Protein AF-A0A397A6M5-F1 (afdb_monomer_lite)

Foldseek 3Di:
DPPPPDDDDDPDPDPPPDPFDDDDDDDDDDDDDDDDDDDDDDPDDDQAAEAADQDPFAACQQPPPGTSLCLQQDWAKEEQPPPVQAQPWDWDADPRQIFIHGYDYYDPPDHRYMYTHLNRLLSNLVFDDRRSVDDDDLVSCLRSVPPPDQCLDPLLVLQPQLVVQADLVQLDGNDDCVSNQSVLQSQFPPFDDKDKDWDQYPVGIDIDIDTDPRDPRGNGDDDPPADSVRVSSVRRD

pLDDT: mean 75.01, std 22.92, range [25.3, 98.06]

InterPro domains:
  IPR014044 CAP domain [PF00188] (142-211)
  IPR035940 CAP superfamily [G3DSA:3.40.33.10] (84-226)
  IPR035940 CAP superfamily [SSF55797] (146-216)

Secondary structure (DSSP, 8-state):
--TT------PPPPP---TTPPPPPPP-------PPPP----------EEEE---SS---SS-TT--HHHHHHS-EEEETTTTTTTT-EEEEEETTEEEEEEEEEE-SS-TTEEEE-HHHHHHHTT----GGG-SSHHHHHTTTT-TTT----HHHHHHHHHHTTEETTTTEESS-GGGTHHHHHHT-TT--EEEEEEEEETTEEEEEEEEES--SS-------SS-HHHHHHHH--

Sequence (237 aa):
VDAHGRLPYTYAPVPSINSCDTPVAVSSAVPTSVPQPTRGPSAAGVTKHVTWNFFTSGSPDCFASLTKDDLNSGLFAGAENIPADCGKTASFTYNGVTVTATYAWRTTGGQGYNELSPQAFANLLGVQVNVANFTRAEALQLPINDPGYVVVGASWLWYDEEETFWNYGSNTCNGDWAKCGHFSNLISPDVKSIACGWSQCANGNYVWCNYNTPVKNPKVSPIRGITKPQLLASLVV

Radius of gyration: 25.24 Å; chains: 1; bounding box: 72×42×62 Å

Structure (mmCIF, N/CA/C/O backbone):
data_AF-A0A397A6M5-F1
#
_entry.id   AF-A0A397A6M5-F1
#
loop_
_atom_site.group_PDB
_atom_site.id
_atom_site.type_symbol
_atom_site.label_atom_id
_atom_site.label_alt_id
_atom_site.label_comp_id
_atom_site.label_asym_id
_atom_site.label_entity_id
_atom_site.label_seq_id
_atom_site.pdbx_PDB_ins_code
_atom_site.Cartn_x
_atom_site.Cartn_y
_atom_site.Cartn_z
_atom_site.occupancy
_atom_site.B_iso_or_equiv
_atom_site.auth_seq_id
_atom_site.auth_comp_id
_atom_site.auth_asym_id
_atom_site.auth_atom_id
_atom_site.pdbx_PDB_model_num
ATOM 1 N N . VAL A 1 1 ? 37.806 26.396 -35.824 1.00 32.28 1 VAL A N 1
ATOM 2 C CA . VAL A 1 1 ? 38.485 25.103 -35.601 1.00 32.28 1 VAL A CA 1
ATOM 3 C C . VAL A 1 1 ? 39.625 25.362 -34.641 1.00 32.28 1 VAL A C 1
ATOM 5 O O . VAL A 1 1 ? 40.422 26.249 -34.917 1.00 32.28 1 VAL A O 1
ATOM 8 N N . ASP A 1 2 ? 39.631 24.717 -33.481 1.00 32.28 2 ASP A N 1
ATOM 9 C CA . ASP A 1 2 ? 40.780 24.764 -32.574 1.00 32.28 2 ASP A CA 1
ATOM 10 C C . ASP A 1 2 ? 41.757 23.621 -32.900 1.00 32.28 2 ASP A C 1
ATOM 12 O O . ASP A 1 2 ? 41.519 22.827 -33.818 1.00 32.28 2 ASP A O 1
ATOM 16 N N . ALA A 1 3 ? 42.878 23.564 -32.177 1.00 30.09 3 ALA A N 1
ATOM 17 C CA . ALA A 1 3 ? 44.024 22.689 -32.444 1.00 30.09 3 ALA A CA 1
ATOM 18 C C . ALA A 1 3 ? 43.735 21.168 -32.378 1.00 30.09 3 ALA A C 1
ATOM 20 O O . ALA A 1 3 ? 44.657 20.367 -32.517 1.00 30.09 3 ALA A O 1
ATOM 21 N N . HIS A 1 4 ? 42.472 20.754 -32.221 1.00 35.72 4 HIS A N 1
ATOM 22 C CA . HIS A 1 4 ? 42.035 19.356 -32.244 1.00 35.72 4 HIS A CA 1
ATOM 23 C C . HIS A 1 4 ? 40.896 19.060 -33.239 1.00 35.72 4 HIS A C 1
ATOM 25 O O . HIS A 1 4 ? 40.278 17.998 -33.168 1.00 35.72 4 HIS A O 1
ATOM 31 N N . GLY A 1 5 ? 40.616 19.957 -34.192 1.00 30.33 5 GLY A N 1
ATOM 32 C CA . GLY A 1 5 ? 39.762 19.641 -35.346 1.00 30.33 5 GLY A CA 1
ATOM 33 C C . GLY A 1 5 ? 38.281 19.391 -35.029 1.00 30.33 5 GLY A C 1
ATOM 34 O O . GLY A 1 5 ? 37.581 18.795 -35.847 1.00 30.33 5 GLY A O 1
ATOM 35 N N . ARG A 1 6 ? 37.767 19.849 -33.879 1.00 29.38 6 ARG A N 1
ATOM 36 C CA . ARG A 1 6 ? 36.322 19.824 -33.593 1.00 29.38 6 ARG A CA 1
ATOM 37 C C . ARG A 1 6 ? 35.648 21.104 -34.091 1.00 29.38 6 ARG A C 1
ATOM 39 O O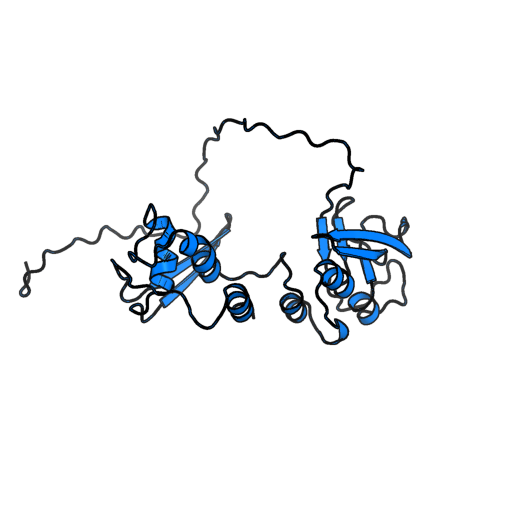 . ARG A 1 6 ? 36.165 22.212 -33.938 1.00 29.38 6 ARG A O 1
ATOM 46 N N . LEU A 1 7 ? 34.474 20.944 -34.703 1.00 26.55 7 LEU A N 1
ATOM 47 C CA . LEU A 1 7 ? 33.562 22.053 -34.981 1.00 26.55 7 LEU A CA 1
ATOM 48 C C . LEU A 1 7 ? 33.004 22.586 -33.647 1.00 26.55 7 LEU A C 1
ATOM 50 O O . LEU A 1 7 ? 32.644 21.771 -32.792 1.00 26.55 7 LEU A O 1
ATOM 54 N N . PRO A 1 8 ? 32.909 23.915 -33.451 1.00 26.14 8 PRO A N 1
ATOM 55 C CA . PRO A 1 8 ? 32.255 24.476 -32.279 1.00 26.14 8 PRO A CA 1
ATOM 56 C C . PRO A 1 8 ? 30.754 24.212 -32.401 1.00 26.14 8 PRO A C 1
ATOM 58 O O . PRO A 1 8 ? 30.064 24.864 -33.180 1.00 26.14 8 PRO A O 1
ATOM 61 N N . TYR A 1 9 ? 30.237 23.239 -31.654 1.00 27.31 9 TYR A N 1
ATOM 62 C CA . TYR A 1 9 ? 28.800 23.170 -31.436 1.00 27.31 9 TYR A CA 1
ATOM 63 C C . TYR A 1 9 ? 28.449 24.275 -30.450 1.00 27.31 9 TYR A C 1
ATOM 65 O O . TYR A 1 9 ? 28.781 24.212 -29.267 1.00 27.31 9 TYR A O 1
ATOM 73 N N . THR A 1 10 ? 27.815 25.323 -30.965 1.00 26.59 10 THR A N 1
ATOM 74 C CA . THR A 1 10 ? 27.098 26.300 -30.156 1.00 26.59 10 THR A CA 1
ATOM 75 C C . THR A 1 10 ? 26.090 25.537 -29.311 1.00 26.59 10 THR A C 1
ATOM 77 O O . THR A 1 10 ? 25.175 24.915 -29.856 1.00 26.59 10 THR A O 1
ATOM 80 N N . TYR A 1 11 ? 26.276 25.556 -27.994 1.00 28.38 11 TYR A N 1
ATOM 81 C CA . TYR A 1 11 ? 25.227 25.167 -27.067 1.00 28.38 11 TYR A CA 1
ATOM 82 C C . TYR A 1 11 ? 23.978 25.968 -27.437 1.00 28.38 11 TYR A C 1
ATOM 84 O O . TYR A 1 11 ? 24.027 27.199 -27.493 1.00 28.38 11 TYR A O 1
ATOM 92 N N . ALA A 1 12 ? 22.875 25.276 -27.725 1.00 26.81 12 ALA A N 1
ATOM 93 C CA . ALA A 1 12 ? 21.579 25.931 -27.682 1.00 26.81 12 ALA A CA 1
ATOM 94 C C . ALA A 1 12 ? 21.459 26.572 -26.287 1.00 26.81 12 ALA A C 1
ATOM 96 O O . ALA A 1 12 ? 21.833 25.918 -25.305 1.00 26.81 12 ALA A O 1
ATOM 97 N N . PRO A 1 13 ? 21.032 27.842 -26.183 1.00 25.30 13 PRO A N 1
ATOM 98 C CA . PRO A 1 13 ? 20.912 28.496 -24.893 1.00 25.30 13 PRO A CA 1
ATOM 99 C C . PRO A 1 13 ? 20.028 27.635 -23.994 1.00 25.30 13 PRO A C 1
ATOM 101 O O . PRO A 1 13 ? 18.930 27.235 -24.380 1.00 25.30 13 PRO A O 1
ATOM 104 N N . VAL A 1 14 ? 20.555 27.315 -22.813 1.00 33.47 14 VAL A N 1
ATOM 105 C CA . VAL A 1 14 ? 19.817 26.651 -21.742 1.00 33.47 14 VAL A CA 1
ATOM 106 C C . VAL A 1 14 ? 18.571 27.502 -21.488 1.00 33.47 14 VAL A C 1
ATOM 108 O O . VAL A 1 14 ? 18.735 28.683 -21.169 1.00 33.47 14 VAL A O 1
ATOM 111 N N . PRO A 1 15 ? 17.338 26.981 -21.639 1.00 28.05 15 PRO A N 1
ATOM 112 C CA . PRO A 1 15 ? 16.187 27.703 -21.135 1.00 28.05 15 PRO A CA 1
ATOM 113 C C . PRO A 1 15 ? 16.410 27.832 -19.632 1.00 28.05 15 PRO A C 1
ATOM 115 O O . PRO A 1 15 ? 16.544 26.822 -18.938 1.00 28.05 15 PRO A O 1
ATOM 118 N N . SER A 1 16 ? 16.512 29.062 -19.130 1.00 31.83 16 SER A N 1
ATOM 119 C CA . SER A 1 16 ? 16.433 29.308 -17.698 1.00 31.83 16 SER A CA 1
ATOM 120 C C . SER A 1 16 ? 15.060 28.821 -17.248 1.00 31.83 16 SER A C 1
ATOM 122 O O . SER A 1 16 ? 14.056 29.507 -17.444 1.00 31.83 16 SER A O 1
ATOM 124 N N . ILE A 1 17 ? 14.994 27.609 -16.710 1.00 41.00 17 ILE A N 1
ATOM 125 C CA . ILE A 1 17 ? 13.802 27.119 -16.030 1.00 41.00 17 ILE A CA 1
ATOM 126 C C . ILE A 1 17 ? 13.736 27.842 -14.691 1.00 41.00 17 ILE A C 1
ATOM 128 O O . ILE A 1 17 ? 14.250 27.381 -13.675 1.00 41.00 17 ILE A O 1
ATOM 132 N N . ASN A 1 18 ? 13.158 29.041 -14.734 1.00 36.53 18 ASN A N 1
ATOM 133 C CA . ASN A 1 18 ? 12.624 29.673 -13.546 1.00 36.53 18 ASN A CA 1
ATOM 134 C C . ASN A 1 18 ? 11.588 28.727 -12.932 1.00 36.53 18 ASN A C 1
ATOM 136 O O . ASN A 1 18 ? 10.788 28.105 -13.634 1.00 36.53 18 ASN A O 1
ATOM 140 N N . SER A 1 19 ? 11.679 28.608 -11.611 1.00 48.84 19 SER A N 1
ATOM 141 C CA . SER A 1 19 ? 10.709 28.004 -10.710 1.00 48.84 19 SER A CA 1
ATOM 142 C C . SER A 1 19 ? 9.268 28.136 -11.185 1.00 48.84 19 SER A C 1
ATOM 144 O O . SER A 1 19 ? 8.849 29.235 -11.515 1.00 48.84 19 SER A O 1
ATOM 146 N N . CYS A 1 20 ? 8.503 27.048 -11.064 1.00 42.56 20 CYS A N 1
ATOM 147 C CA . CYS A 1 20 ? 7.076 27.079 -10.728 1.00 42.56 20 CYS A CA 1
ATOM 148 C C . CYS A 1 20 ? 6.236 28.191 -11.395 1.00 42.56 20 CYS A C 1
ATOM 150 O O . CYS A 1 20 ? 5.461 28.842 -10.697 1.00 42.56 20 CYS A O 1
ATOM 152 N N . ASP A 1 21 ? 6.364 28.426 -12.702 1.00 42.94 21 ASP A N 1
ATOM 153 C CA . ASP A 1 21 ? 5.555 29.446 -13.375 1.00 42.94 21 ASP A CA 1
ATOM 154 C C . ASP A 1 21 ? 4.227 28.875 -13.923 1.00 42.94 21 ASP A C 1
ATOM 156 O O . ASP A 1 21 ? 4.117 27.728 -14.354 1.00 42.94 21 ASP A O 1
ATOM 160 N N . THR A 1 22 ? 3.210 29.733 -13.819 1.00 42.34 22 THR A N 1
ATOM 161 C CA . THR A 1 22 ? 1.738 29.596 -13.909 1.00 42.34 22 THR A CA 1
ATOM 162 C C . THR A 1 22 ? 1.122 28.824 -15.099 1.00 42.34 22 THR A C 1
ATOM 164 O O . THR A 1 22 ? 1.761 28.671 -16.138 1.00 42.34 22 THR A O 1
ATOM 167 N N . PRO A 1 23 ? -0.153 28.368 -14.992 1.00 37.22 23 PRO A N 1
ATOM 168 C CA . PRO A 1 23 ? -0.737 27.375 -15.897 1.00 37.22 23 PRO A CA 1
ATOM 169 C C . PRO A 1 23 ? -1.023 27.920 -17.301 1.00 37.22 23 PRO A C 1
ATOM 171 O O . PRO A 1 23 ? -1.692 28.940 -17.469 1.00 37.22 23 PRO A O 1
ATOM 174 N N . VAL A 1 24 ? -0.599 27.171 -18.321 1.00 29.84 24 VAL A N 1
ATOM 175 C CA . VAL A 1 24 ? -1.051 27.365 -19.703 1.00 29.84 24 VAL A CA 1
ATOM 176 C C . VAL A 1 24 ? -2.413 26.688 -19.857 1.00 29.84 24 VAL A C 1
ATOM 178 O O . VAL A 1 24 ? -2.545 25.482 -19.653 1.00 29.84 24 VAL A O 1
ATOM 181 N N . ALA A 1 25 ? -3.437 27.468 -20.203 1.00 30.67 25 ALA A N 1
ATOM 182 C CA . ALA A 1 25 ? -4.769 26.959 -20.504 1.00 30.67 25 ALA A CA 1
ATOM 183 C C . ALA A 1 25 ? -4.723 26.009 -21.714 1.00 30.67 25 ALA A C 1
ATOM 185 O O . ALA A 1 25 ? -4.331 26.412 -22.810 1.00 30.67 25 ALA A O 1
ATOM 186 N N . VAL A 1 26 ? -5.153 24.758 -21.527 1.00 30.73 26 VAL A N 1
ATOM 187 C CA . VAL A 1 26 ? -5.333 23.793 -22.619 1.00 30.73 26 VAL A CA 1
ATOM 188 C C . VAL A 1 26 ? -6.818 23.722 -22.964 1.00 30.73 26 VAL A C 1
ATOM 190 O O . VAL A 1 26 ? -7.652 23.380 -22.128 1.00 30.73 26 VAL A O 1
ATOM 193 N N . SER A 1 27 ? -7.144 24.075 -24.206 1.00 26.58 27 SER A N 1
ATOM 194 C CA . SER A 1 27 ? -8.464 23.889 -24.808 1.00 26.58 27 SER A CA 1
ATOM 195 C C . SER A 1 27 ? -8.785 22.392 -24.912 1.00 26.58 27 SER A C 1
ATOM 197 O O . SER A 1 27 ? -8.084 21.651 -25.603 1.00 26.58 27 SER A O 1
ATOM 199 N N . SER A 1 28 ? -9.835 21.950 -24.217 1.00 31.81 28 SER A N 1
ATOM 200 C CA . SER A 1 28 ? -10.357 20.582 -24.267 1.00 31.81 28 SER A CA 1
ATOM 201 C C . SER A 1 28 ? -11.208 20.357 -25.513 1.00 31.81 28 SER A C 1
ATOM 203 O O . SER A 1 28 ? -12.304 20.901 -25.629 1.00 31.81 28 SER A O 1
ATOM 205 N N . ALA A 1 29 ? -10.752 19.467 -26.389 1.00 30.61 29 ALA A N 1
ATOM 206 C CA . ALA A 1 29 ? -11.625 18.722 -27.288 1.00 30.61 29 ALA A CA 1
ATOM 207 C C . ALA A 1 29 ? -11.013 17.342 -27.565 1.00 30.61 29 ALA A C 1
ATOM 209 O O . ALA A 1 29 ? -10.152 17.195 -28.429 1.00 30.61 29 ALA A O 1
ATOM 210 N N . VAL A 1 30 ? -11.469 16.321 -26.835 1.00 29.19 30 VAL A N 1
ATOM 211 C CA . VAL A 1 30 ? -11.307 14.913 -27.228 1.00 29.19 30 VAL A CA 1
ATOM 212 C C . VAL A 1 30 ? -12.704 14.281 -27.256 1.00 29.19 30 VAL A C 1
ATOM 214 O O . VAL A 1 30 ? -13.439 14.419 -26.276 1.00 29.19 30 VAL A O 1
ATOM 217 N N . PRO A 1 31 ? -13.112 13.642 -28.367 1.00 27.69 31 PRO A N 1
ATOM 218 C CA . PRO A 1 31 ? -14.458 13.112 -28.534 1.00 27.69 31 PRO A CA 1
ATOM 219 C C . PRO A 1 31 ? -14.666 11.809 -27.753 1.00 27.69 31 PRO A C 1
ATOM 221 O O . PRO A 1 31 ? -13.868 10.875 -27.806 1.00 27.69 31 PRO A O 1
ATOM 224 N N . THR A 1 32 ? -15.795 11.750 -27.059 1.00 34.56 32 THR A N 1
ATOM 225 C CA . THR A 1 32 ? -16.366 10.585 -26.386 1.00 34.56 32 THR A CA 1
ATOM 226 C C . THR A 1 32 ? -16.973 9.617 -27.403 1.00 34.56 32 THR A C 1
ATOM 228 O O . THR A 1 32 ? -17.967 9.941 -28.046 1.00 34.56 32 THR A O 1
ATOM 231 N N . SER A 1 33 ? -16.417 8.410 -27.543 1.00 29.98 33 SER A N 1
ATOM 232 C CA . SER A 1 33 ? -17.187 7.167 -27.762 1.00 29.98 33 SER A CA 1
ATOM 233 C C . SER A 1 33 ? -16.270 5.952 -27.936 1.00 29.98 33 SER A C 1
ATOM 235 O O . SER A 1 33 ? -15.703 5.717 -28.997 1.00 29.98 33 SER A O 1
ATOM 237 N N . VAL A 1 34 ? -16.191 5.116 -26.900 1.00 30.47 34 VAL A N 1
ATOM 238 C CA . VAL A 1 34 ? -15.871 3.690 -27.052 1.00 30.47 34 VAL A CA 1
ATOM 239 C C . VAL A 1 34 ? -17.053 2.915 -26.451 1.00 30.47 34 VAL A C 1
ATOM 241 O O . VAL A 1 34 ? -17.447 3.239 -25.329 1.00 30.47 34 VAL A O 1
ATOM 244 N N . PRO A 1 35 ? -17.679 1.952 -27.157 1.00 28.06 35 PRO A N 1
ATOM 245 C CA . PRO A 1 35 ? -18.870 1.269 -26.654 1.00 28.06 35 PRO A CA 1
ATOM 246 C C . PRO A 1 35 ? -18.529 0.302 -25.514 1.00 28.06 35 PRO A C 1
ATOM 248 O O . PRO A 1 35 ? -17.639 -0.538 -25.638 1.00 28.06 35 PRO A O 1
ATOM 251 N N . GLN A 1 36 ? -19.275 0.399 -24.416 1.00 28.06 36 GLN A N 1
ATOM 252 C CA . GLN A 1 36 ? -19.173 -0.473 -23.248 1.00 28.06 36 GLN A CA 1
ATOM 253 C C . GLN A 1 36 ? -19.909 -1.809 -23.494 1.00 28.06 36 GLN A C 1
ATOM 255 O O . GLN A 1 36 ? -21.068 -1.782 -23.915 1.00 28.06 36 GLN A O 1
ATOM 260 N N . PRO A 1 37 ? -19.311 -2.982 -23.204 1.00 27.77 37 PRO A N 1
ATOM 261 C CA . PRO A 1 37 ? -20.027 -4.251 -23.259 1.00 27.77 37 PRO A CA 1
ATOM 262 C C . PRO A 1 37 ? -20.976 -4.388 -22.058 1.00 27.77 37 PRO A C 1
ATOM 264 O O . PRO A 1 37 ? -20.596 -4.194 -20.902 1.00 27.77 37 PRO A O 1
ATOM 267 N N . THR A 1 38 ? -22.233 -4.724 -22.336 1.00 29.22 38 THR A N 1
ATOM 268 C CA . THR A 1 38 ? -23.295 -4.936 -21.344 1.00 29.22 38 THR A CA 1
ATOM 269 C C . THR A 1 38 ? -23.039 -6.184 -20.499 1.00 29.22 38 THR A C 1
ATOM 271 O O . THR A 1 38 ? -22.930 -7.285 -21.042 1.00 29.22 38 THR A O 1
ATOM 274 N N . ARG A 1 39 ? -23.020 -6.038 -19.168 1.00 29.73 39 ARG A N 1
ATOM 275 C CA . ARG A 1 39 ? -23.030 -7.152 -18.205 1.00 29.73 39 ARG A CA 1
ATOM 276 C C . ARG A 1 39 ? -24.297 -7.060 -17.347 1.00 29.73 39 ARG A C 1
ATOM 278 O O . ARG A 1 39 ? -24.625 -5.983 -16.862 1.00 29.73 39 ARG A O 1
ATOM 285 N N . GLY A 1 40 ? -25.019 -8.179 -17.240 1.00 29.28 40 GLY A N 1
ATOM 286 C CA . GLY A 1 40 ? -26.308 -8.307 -16.547 1.00 29.28 40 GLY A CA 1
ATOM 287 C C . GLY A 1 40 ? -26.248 -8.083 -15.027 1.00 29.28 40 GLY A C 1
ATOM 288 O O . GLY A 1 40 ? -25.174 -7.824 -14.481 1.00 29.28 40 GLY A O 1
ATOM 289 N N . PRO A 1 41 ? -27.398 -8.166 -14.332 1.00 32.50 41 PRO A N 1
ATOM 290 C CA . PRO A 1 41 ? -27.556 -7.628 -12.989 1.00 32.50 41 PRO A CA 1
ATOM 291 C C . PRO A 1 41 ? -26.819 -8.500 -11.969 1.00 32.50 41 PRO A C 1
ATOM 293 O O . PRO A 1 41 ? -27.151 -9.668 -11.781 1.00 32.50 41 PRO A O 1
ATOM 296 N N . SER A 1 42 ? -25.835 -7.914 -11.293 1.00 35.38 42 SER A N 1
ATOM 297 C CA . SER A 1 42 ? -25.245 -8.453 -10.068 1.00 35.38 42 SER A CA 1
ATOM 298 C C . SER A 1 42 ? -25.509 -7.446 -8.952 1.00 35.38 42 SER A C 1
ATOM 300 O O . SER A 1 42 ? -25.458 -6.240 -9.201 1.00 35.38 42 SER A O 1
ATOM 302 N N . ALA A 1 43 ? -25.869 -7.935 -7.763 1.00 35.75 43 ALA A N 1
ATOM 303 C CA . ALA A 1 43 ? -26.294 -7.133 -6.617 1.00 35.75 43 ALA A CA 1
ATOM 304 C C . ALA A 1 43 ? -25.379 -5.914 -6.408 1.00 35.75 43 ALA A C 1
ATOM 306 O O . ALA A 1 43 ? -24.157 -6.050 -6.359 1.00 35.75 43 ALA A O 1
ATOM 307 N N . ALA A 1 44 ? -25.983 -4.725 -6.345 1.00 36.12 44 ALA A N 1
ATOM 308 C CA . ALA A 1 44 ? -25.293 -3.443 -6.383 1.00 36.12 44 ALA A CA 1
ATOM 309 C C . ALA A 1 44 ? -24.404 -3.236 -5.144 1.00 36.12 44 ALA A C 1
ATOM 311 O O . ALA A 1 44 ? -24.829 -2.675 -4.136 1.00 36.12 44 ALA A O 1
ATOM 312 N N . GLY A 1 45 ? -23.151 -3.681 -5.224 1.00 44.47 45 GLY A N 1
ATOM 313 C CA . GLY A 1 45 ? -22.090 -3.176 -4.368 1.00 44.47 45 GLY A CA 1
ATOM 314 C C . GLY A 1 45 ? -21.833 -1.721 -4.742 1.00 44.47 45 GLY A C 1
ATOM 315 O O . GLY A 1 45 ? -21.444 -1.431 -5.871 1.00 44.47 45 GLY A O 1
ATOM 316 N N . VAL A 1 46 ? -22.081 -0.796 -3.819 1.00 50.22 46 VAL A N 1
ATOM 317 C CA . VAL A 1 46 ? -21.630 0.590 -3.979 1.00 50.22 46 VAL A CA 1
ATOM 318 C C . VAL A 1 46 ? -20.106 0.578 -3.897 1.00 50.22 46 VAL A C 1
ATOM 320 O O . VAL A 1 46 ? -19.551 0.060 -2.929 1.00 50.22 46 VAL A O 1
ATOM 323 N N . THR A 1 47 ? -19.424 1.130 -4.899 1.00 55.16 47 THR A N 1
ATOM 324 C CA . THR A 1 47 ? -17.978 1.365 -4.829 1.00 55.16 47 THR A CA 1
ATOM 325 C C . THR A 1 47 ? -17.714 2.367 -3.706 1.00 55.16 47 THR A C 1
ATOM 327 O O . THR A 1 47 ? -18.062 3.539 -3.826 1.00 55.16 47 THR A O 1
ATOM 330 N N . LYS A 1 48 ? -17.158 1.891 -2.589 1.00 63.84 48 LYS A N 1
ATOM 331 C CA . LYS A 1 48 ? -16.768 2.714 -1.438 1.00 63.84 48 LYS A CA 1
ATOM 332 C C . LYS A 1 48 ? -15.258 2.913 -1.426 1.00 63.84 48 LYS A C 1
ATOM 334 O O . LYS A 1 48 ? -14.517 2.008 -1.807 1.00 63.84 48 LYS A O 1
ATOM 339 N N . HIS A 1 49 ? -14.813 4.076 -0.963 1.00 77.38 49 HIS A N 1
ATOM 340 C CA . HIS A 1 49 ? -13.401 4.316 -0.683 1.00 77.38 49 HIS A CA 1
ATOM 341 C C . HIS A 1 49 ? -13.046 3.655 0.649 1.00 77.38 49 HIS A C 1
ATOM 343 O O . HIS A 1 49 ? -13.695 3.919 1.661 1.00 77.38 49 HIS A O 1
ATOM 349 N N . VAL A 1 50 ? -12.040 2.780 0.629 1.00 84.50 50 VAL A N 1
ATOM 350 C CA . VAL A 1 50 ? -11.554 2.068 1.813 1.00 84.50 50 VAL A CA 1
ATOM 351 C C . VAL A 1 50 ? -10.077 2.377 2.006 1.00 84.50 50 VAL A C 1
ATOM 353 O O . VAL A 1 50 ? -9.283 2.187 1.087 1.00 84.50 50 VAL A O 1
ATOM 356 N N . THR A 1 51 ? -9.725 2.850 3.193 1.00 87.12 51 THR A N 1
ATOM 357 C CA . THR A 1 51 ? -8.351 3.137 3.639 1.00 87.12 51 THR A CA 1
ATOM 358 C C . THR A 1 51 ? -8.096 2.421 4.969 1.00 87.12 51 THR A C 1
ATOM 360 O O . THR A 1 51 ? -8.902 1.589 5.391 1.00 87.12 51 THR A O 1
ATOM 363 N N . TRP A 1 52 ? -6.984 2.712 5.642 1.00 91.62 52 TRP A N 1
ATOM 364 C CA . TRP A 1 52 ? -6.671 2.159 6.957 1.00 91.62 52 TRP A CA 1
ATOM 365 C C . TRP A 1 52 ? -6.051 3.210 7.878 1.00 91.62 52 TRP A C 1
ATOM 367 O O . TRP A 1 52 ? -5.501 4.204 7.406 1.00 91.62 52 TRP A O 1
ATOM 377 N N . ASN A 1 53 ? -6.144 2.988 9.191 1.00 89.12 53 ASN A N 1
ATOM 378 C CA . ASN A 1 53 ? -5.588 3.885 10.206 1.00 89.12 53 ASN A CA 1
ATOM 379 C C . ASN A 1 53 ? -4.741 3.117 11.229 1.00 89.12 53 ASN A C 1
ATOM 381 O O . ASN A 1 53 ? -5.212 2.135 11.799 1.00 89.12 53 ASN A O 1
ATOM 385 N N . PHE A 1 54 ? -3.522 3.592 11.505 1.00 91.31 54 PHE A N 1
ATOM 386 C CA . PHE A 1 54 ? -2.690 3.082 12.598 1.00 91.31 54 PHE A CA 1
ATOM 387 C C . PHE A 1 54 ? -2.895 3.924 13.858 1.00 91.31 54 PHE A C 1
ATOM 389 O O . PHE A 1 54 ? -2.624 5.124 13.883 1.00 91.31 54 PHE A O 1
ATOM 396 N N . PHE A 1 55 ? -3.337 3.289 14.935 1.00 92.12 55 PHE A N 1
ATOM 397 C CA . PHE A 1 55 ? -3.702 3.965 16.169 1.00 92.12 55 PHE A CA 1
ATOM 398 C C . PHE A 1 55 ? -2.492 4.176 17.081 1.00 92.12 55 PHE A C 1
ATOM 400 O O . PHE A 1 55 ? -1.783 3.235 17.443 1.00 92.12 55 PHE A O 1
ATOM 407 N N . THR A 1 56 ? -2.293 5.422 17.511 1.00 90.69 56 THR A N 1
ATOM 408 C CA . THR A 1 56 ? -1.331 5.800 18.561 1.00 90.69 56 THR A CA 1
ATOM 409 C C . THR A 1 56 ? -1.986 5.903 19.944 1.00 90.69 56 THR A C 1
ATOM 411 O O . THR A 1 56 ? -1.291 5.897 20.958 1.00 90.69 56 THR A O 1
ATOM 414 N N . SER A 1 57 ? -3.321 5.922 19.997 1.00 90.69 57 SER A N 1
ATOM 415 C CA . SER A 1 57 ? -4.151 5.924 21.206 1.00 90.69 57 SER A CA 1
ATOM 416 C C . SER A 1 57 ? -5.431 5.104 20.999 1.00 90.69 57 SER A C 1
ATOM 418 O O . SER A 1 57 ? -5.755 4.729 19.875 1.00 90.69 57 SER A O 1
ATOM 420 N N . GLY A 1 58 ? -6.171 4.829 22.078 1.00 90.44 58 GLY A N 1
ATOM 421 C CA . GLY A 1 58 ? -7.531 4.286 21.971 1.00 90.44 58 GLY A CA 1
ATOM 422 C C . GLY A 1 58 ? -8.511 5.269 21.314 1.00 90.44 58 GLY A C 1
ATOM 423 O O . GLY A 1 58 ? -8.176 6.442 21.122 1.00 90.44 58 GLY A O 1
ATOM 424 N N . SER A 1 59 ? -9.726 4.800 21.016 1.00 87.88 59 SER A N 1
ATOM 425 C CA . SER A 1 59 ? -10.845 5.632 20.549 1.00 87.88 59 SER A CA 1
ATOM 426 C C . SER A 1 59 ? -12.049 5.473 21.485 1.00 87.88 59 SER A C 1
ATOM 428 O O . SER A 1 59 ? -12.503 4.347 21.697 1.00 87.88 59 SER A O 1
ATOM 430 N N . PRO A 1 60 ? -12.591 6.572 22.042 1.00 88.19 60 PRO A N 1
ATOM 431 C CA . PRO A 1 60 ? -13.744 6.519 22.932 1.00 88.19 60 PRO A CA 1
ATOM 432 C C . PRO A 1 60 ? -15.096 6.506 22.202 1.00 88.19 60 PRO A C 1
ATOM 434 O O . PRO A 1 60 ? -16.124 6.513 22.873 1.00 88.19 60 PRO A O 1
ATOM 437 N N . ASP A 1 61 ? -15.119 6.508 20.866 1.00 91.75 61 ASP A N 1
ATOM 438 C CA . ASP A 1 61 ? -16.336 6.785 20.094 1.00 91.75 61 ASP A CA 1
ATOM 439 C C . ASP A 1 61 ? -17.443 5.742 20.305 1.00 91.75 61 ASP A C 1
ATOM 441 O O . ASP A 1 61 ? -18.580 6.093 20.622 1.00 91.75 61 ASP A O 1
ATOM 445 N N . CYS A 1 62 ? -17.116 4.458 20.134 1.00 90.81 62 CYS A N 1
ATOM 446 C CA . CYS A 1 62 ? -18.055 3.355 20.359 1.00 90.81 62 CYS A CA 1
ATOM 447 C C . CYS A 1 62 ? -17.780 2.589 21.647 1.00 90.81 62 CYS A C 1
ATOM 449 O O . CYS A 1 62 ? -18.707 2.137 22.320 1.00 90.81 62 CYS A O 1
ATOM 451 N N . PHE A 1 63 ? -16.502 2.402 21.969 1.00 89.81 63 PHE A N 1
ATOM 452 C CA . PHE A 1 63 ? -16.062 1.497 23.018 1.00 89.81 63 PHE A CA 1
ATOM 453 C C . PHE A 1 63 ? -14.910 2.135 23.787 1.00 89.81 63 PHE A C 1
ATOM 455 O O . PHE A 1 63 ? -13.748 1.981 23.424 1.00 89.81 63 PHE A O 1
ATOM 462 N N . ALA A 1 64 ? -15.224 2.813 24.890 1.00 87.12 64 ALA A N 1
ATOM 463 C CA . ALA A 1 64 ? -14.231 3.515 25.706 1.00 87.12 64 ALA A CA 1
ATOM 464 C C . ALA A 1 64 ? -13.086 2.624 26.233 1.00 87.12 64 ALA A C 1
ATOM 466 O O . ALA A 1 64 ? -12.048 3.140 26.636 1.00 87.12 64 ALA A O 1
ATOM 467 N N . SER A 1 65 ? -13.266 1.299 26.243 1.00 90.06 65 SER A N 1
ATOM 468 C CA . SER A 1 65 ? -12.251 0.335 26.669 1.00 90.06 65 SER A CA 1
ATOM 469 C C . SER A 1 65 ? -11.262 -0.073 25.576 1.00 90.06 65 SER A C 1
ATOM 471 O O . SER A 1 65 ? -10.277 -0.723 25.910 1.00 90.06 65 SER A O 1
ATOM 473 N N . LEU A 1 66 ? -11.513 0.240 24.298 1.00 93.12 66 LEU A N 1
ATOM 474 C CA . LEU A 1 66 ? -10.605 -0.161 23.223 1.00 93.12 66 LEU A CA 1
ATOM 475 C C . LEU A 1 66 ? -9.310 0.646 23.293 1.00 93.12 66 LEU A C 1
ATOM 477 O O . LEU A 1 66 ? -9.286 1.867 23.116 1.00 93.12 66 LEU A O 1
ATOM 481 N N . THR A 1 67 ? -8.217 -0.067 23.530 1.00 95.62 67 THR A N 1
ATOM 482 C CA . THR A 1 67 ? -6.868 0.484 23.491 1.00 95.62 67 THR A CA 1
ATOM 483 C C . THR A 1 67 ? -6.384 0.630 22.047 1.00 95.62 67 THR A C 1
ATOM 485 O O . THR A 1 67 ? -6.985 0.102 21.108 1.00 95.62 67 THR A O 1
ATOM 488 N N . LYS A 1 68 ? -5.246 1.310 21.853 1.00 94.31 68 LYS A N 1
ATOM 489 C CA . LYS A 1 68 ? -4.571 1.328 20.546 1.00 94.31 68 LYS A CA 1
ATOM 490 C C . LYS A 1 68 ? -4.243 -0.085 20.051 1.00 94.31 68 LYS A C 1
ATOM 492 O O . LYS A 1 68 ? -4.269 -0.326 18.852 1.00 94.31 68 LYS A O 1
ATOM 497 N N . ASP A 1 69 ? -3.931 -1.012 20.960 1.00 95.38 69 ASP A N 1
ATOM 498 C CA . ASP A 1 69 ? -3.509 -2.365 20.598 1.00 95.38 69 ASP A CA 1
ATOM 499 C C . ASP A 1 69 ? -4.710 -3.198 20.153 1.00 95.38 69 ASP A C 1
ATOM 501 O O . ASP A 1 69 ? -4.618 -3.898 19.144 1.00 95.38 69 ASP A O 1
ATOM 505 N N . ASP A 1 70 ? -5.860 -3.031 20.813 1.00 95.69 70 ASP A N 1
ATOM 506 C CA . ASP A 1 70 ? -7.121 -3.628 20.367 1.00 95.69 70 ASP A CA 1
ATOM 507 C C . ASP A 1 70 ? -7.508 -3.101 18.981 1.00 95.69 70 ASP A C 1
ATOM 509 O O . ASP A 1 70 ? -7.803 -3.882 18.079 1.00 95.69 70 ASP A O 1
ATOM 513 N N . LEU A 1 71 ? -7.450 -1.780 18.777 1.00 96.38 71 LEU A N 1
ATOM 514 C CA . LEU A 1 71 ? -7.790 -1.158 17.495 1.00 96.38 71 LEU A CA 1
ATOM 515 C C . LEU A 1 71 ? -6.825 -1.555 16.376 1.00 96.38 71 LEU A C 1
ATOM 517 O O . LEU A 1 71 ? -7.269 -1.758 15.252 1.00 96.38 71 LEU A O 1
ATOM 521 N N . ASN A 1 72 ? -5.530 -1.698 16.667 1.00 96.75 72 ASN A N 1
ATOM 522 C CA . ASN A 1 72 ? -4.533 -2.063 15.663 1.00 96.75 72 ASN A CA 1
ATOM 523 C C . ASN A 1 72 ? -4.612 -3.546 15.262 1.00 96.75 72 ASN A C 1
ATOM 525 O O . ASN A 1 72 ? -4.534 -3.872 14.075 1.00 96.75 72 ASN A O 1
ATOM 529 N N . SER A 1 73 ? -4.759 -4.441 16.243 1.00 96.06 73 SER A N 1
ATOM 530 C CA . SER A 1 73 ? -4.712 -5.898 16.040 1.00 96.06 73 SER A CA 1
ATOM 531 C C . SER A 1 73 ? -6.079 -6.546 15.796 1.00 96.06 73 SER A C 1
ATOM 533 O O . SER A 1 73 ? -6.152 -7.643 15.242 1.00 96.06 73 SER A O 1
ATOM 535 N N . GLY A 1 74 ? -7.171 -5.887 16.184 1.00 96.00 74 GLY A N 1
ATOM 536 C CA . GLY A 1 74 ? -8.530 -6.377 15.987 1.00 96.00 74 GLY A CA 1
ATOM 537 C C . GLY A 1 74 ? -9.073 -6.129 14.581 1.00 96.00 74 GLY A C 1
ATOM 538 O O . GLY A 1 74 ? -8.460 -5.451 13.754 1.00 96.00 74 GLY A O 1
ATOM 539 N N . LEU A 1 75 ? -10.263 -6.670 14.307 1.00 97.44 75 LEU A N 1
ATOM 540 C CA . LEU A 1 75 ? -10.974 -6.484 13.040 1.00 97.44 75 LEU A CA 1
ATOM 541 C C . LEU A 1 75 ? -12.053 -5.417 13.199 1.00 97.44 75 LEU A C 1
ATOM 543 O O . LEU A 1 75 ? -13.210 -5.710 13.509 1.00 97.44 75 LEU A O 1
ATOM 547 N N . PHE A 1 76 ? -11.653 -4.168 12.993 1.00 97.62 76 PHE A N 1
ATOM 548 C CA . PHE A 1 76 ? -12.508 -3.015 13.209 1.00 97.62 76 PHE A CA 1
ATOM 549 C C . PHE A 1 76 ? -12.564 -2.110 11.981 1.00 97.62 76 PHE A C 1
ATOM 551 O O . PHE A 1 76 ? -11.713 -2.180 11.092 1.00 97.62 76 PHE A O 1
ATOM 558 N N . ALA A 1 77 ? -13.600 -1.281 11.936 1.00 96.62 77 ALA A N 1
ATOM 559 C CA . ALA A 1 77 ? -13.809 -0.296 10.895 1.00 96.62 77 ALA A CA 1
ATOM 560 C C . ALA A 1 77 ? -14.256 1.051 11.477 1.00 96.62 77 ALA A C 1
ATOM 562 O O . ALA A 1 77 ? -14.930 1.127 12.507 1.00 96.62 77 ALA A O 1
ATOM 563 N N . GLY A 1 78 ? -13.922 2.114 10.767 1.00 94.50 78 GLY A N 1
ATOM 564 C CA . GLY A 1 78 ? -14.426 3.455 10.958 1.00 94.50 78 GLY A CA 1
ATOM 565 C C . GLY A 1 78 ? -15.560 3.762 9.986 1.00 94.50 78 GLY A C 1
ATOM 566 O O . GLY A 1 78 ? -15.576 3.270 8.851 1.00 94.50 78 GLY A O 1
ATOM 567 N N . ALA A 1 79 ? -16.517 4.574 10.429 1.00 91.31 79 ALA A N 1
ATOM 568 C CA . ALA A 1 79 ? -17.613 5.060 9.594 1.00 91.31 79 ALA A CA 1
ATOM 569 C C . ALA A 1 79 ? -18.065 6.468 9.998 1.00 91.31 79 ALA A C 1
ATOM 571 O O . ALA A 1 79 ? -17.890 6.894 11.137 1.00 91.31 79 ALA A O 1
ATOM 572 N N . GLU A 1 80 ? -18.711 7.184 9.078 1.00 89.88 80 GLU A N 1
ATOM 573 C CA . GLU A 1 80 ? -19.253 8.526 9.342 1.00 89.88 80 GLU A CA 1
ATOM 574 C C . GLU A 1 80 ? -20.401 8.510 10.365 1.00 89.88 80 GLU A C 1
ATOM 576 O O . GLU A 1 80 ? -20.518 9.407 11.197 1.00 89.88 80 GLU A O 1
ATOM 581 N N . ASN A 1 81 ? -21.248 7.479 10.318 1.00 91.00 81 ASN A N 1
ATOM 582 C CA . ASN A 1 81 ? -22.513 7.406 11.053 1.00 91.00 81 ASN A CA 1
ATOM 583 C C . ASN A 1 81 ? -22.371 6.831 12.482 1.00 91.00 81 ASN A C 1
ATOM 585 O O . ASN A 1 81 ? -23.305 6.275 13.060 1.00 91.00 81 ASN A O 1
ATOM 589 N N . ILE A 1 82 ? -21.189 6.963 13.078 1.00 91.25 82 ILE A N 1
ATOM 590 C CA . ILE A 1 82 ? -20.977 6.711 14.505 1.00 91.25 82 ILE A CA 1
ATOM 591 C C . ILE A 1 82 ? -21.585 7.874 15.312 1.00 91.25 82 ILE A C 1
ATOM 593 O O . ILE A 1 82 ? -21.333 9.033 14.972 1.00 91.25 82 ILE A O 1
ATOM 597 N N . PRO A 1 83 ? -22.403 7.605 16.356 1.00 94.19 83 PRO A N 1
ATOM 598 C CA . PRO A 1 83 ? -22.510 6.343 17.106 1.00 94.19 83 PRO A CA 1
ATOM 599 C C . PRO A 1 83 ? -23.592 5.350 16.649 1.00 94.19 83 PRO A C 1
ATOM 601 O O . PRO A 1 83 ? -23.669 4.248 17.188 1.00 94.19 83 PRO A O 1
ATOM 604 N N . ALA A 1 84 ? -24.438 5.690 15.676 1.00 94.75 84 ALA A N 1
ATOM 605 C CA . ALA A 1 84 ? -25.580 4.852 15.294 1.00 94.75 84 ALA A CA 1
ATOM 606 C C . ALA A 1 84 ? -25.187 3.461 14.757 1.00 94.75 84 ALA A C 1
ATOM 608 O O . ALA A 1 84 ? -25.996 2.529 14.815 1.00 94.75 84 ALA A O 1
ATOM 609 N N . ASP A 1 85 ? -23.962 3.315 14.246 1.00 94.50 85 ASP A N 1
ATOM 610 C CA . ASP A 1 85 ? -23.426 2.051 13.734 1.00 94.50 85 ASP A CA 1
ATOM 611 C C . ASP A 1 85 ? -22.469 1.323 14.687 1.00 94.50 85 ASP A C 1
ATOM 613 O O . ASP A 1 85 ? -21.982 0.249 14.337 1.00 94.50 85 ASP A O 1
ATOM 617 N N . CYS A 1 86 ? -22.244 1.832 15.903 1.00 96.25 86 CYS A N 1
ATOM 618 C CA . CYS A 1 86 ? -21.363 1.185 16.876 1.00 96.25 86 CYS A CA 1
ATOM 619 C C . CYS A 1 86 ? -21.728 -0.289 17.108 1.00 96.25 86 CYS A C 1
ATOM 621 O O . CYS A 1 86 ? -22.884 -0.629 17.364 1.00 96.25 86 CYS A O 1
ATOM 623 N N . GLY A 1 87 ? -20.729 -1.171 17.012 1.00 95.31 87 GLY A N 1
ATOM 624 C CA . GLY A 1 87 ? -20.891 -2.614 17.220 1.00 95.31 87 GLY A CA 1
ATOM 625 C C . GLY A 1 87 ? -21.561 -3.378 16.078 1.00 95.31 87 GLY A C 1
ATOM 626 O O . GLY A 1 87 ? -21.576 -4.609 16.110 1.00 95.31 87 GLY A O 1
ATOM 627 N N . LYS A 1 88 ? -22.067 -2.695 15.046 1.00 96.81 88 LYS A N 1
ATOM 628 C CA . LYS A 1 88 ? -22.501 -3.363 13.815 1.00 96.81 88 LYS A CA 1
ATOM 629 C C . LYS A 1 88 ? -21.285 -3.802 13.008 1.00 96.81 88 LYS A C 1
ATOM 631 O O . LYS A 1 88 ? -20.205 -3.222 13.121 1.00 96.81 88 LYS A O 1
ATOM 636 N N . THR A 1 89 ? -21.476 -4.808 12.165 1.00 96.88 89 THR A N 1
ATOM 637 C CA . THR A 1 89 ? -20.434 -5.319 11.275 1.00 96.88 89 THR A CA 1
ATOM 638 C C . THR A 1 89 ? -20.685 -4.925 9.826 1.00 96.88 89 THR A C 1
ATOM 640 O O . THR A 1 89 ? -21.823 -4.715 9.399 1.00 96.88 89 THR A O 1
ATOM 643 N N . ALA A 1 90 ? -19.605 -4.846 9.056 1.00 93.56 90 ALA A N 1
ATOM 644 C CA . ALA A 1 90 ? -19.635 -4.702 7.609 1.00 93.56 90 ALA A CA 1
ATOM 645 C C . ALA A 1 90 ? -18.557 -5.572 6.964 1.00 93.56 90 ALA A C 1
ATOM 647 O O . ALA A 1 90 ? -17.505 -5.817 7.558 1.00 93.56 90 ALA A O 1
ATOM 648 N N . SER A 1 91 ? -18.829 -6.031 5.744 1.00 95.31 91 SER A N 1
ATOM 649 C CA . SER A 1 91 ? -17.889 -6.820 4.953 1.00 95.31 91 SER A CA 1
ATOM 650 C C . SER A 1 91 ? -17.305 -5.987 3.816 1.00 95.31 91 SER A C 1
ATOM 652 O O . SER A 1 91 ? -18.027 -5.324 3.072 1.00 95.31 91 SER A O 1
ATOM 654 N N . PHE A 1 92 ? -15.989 -6.066 3.667 1.00 90.75 92 PHE A N 1
ATOM 655 C CA . PHE A 1 92 ? -15.195 -5.364 2.667 1.00 90.75 92 PHE A CA 1
ATOM 656 C C . PHE A 1 92 ? -14.539 -6.409 1.780 1.00 90.75 92 PHE A C 1
ATOM 658 O O . PHE A 1 92 ? -14.012 -7.390 2.297 1.00 90.75 92 PHE A O 1
ATOM 665 N N . THR A 1 93 ? -14.608 -6.235 0.461 1.00 88.44 93 THR A N 1
ATOM 666 C CA . THR A 1 93 ? -14.047 -7.197 -0.496 1.00 88.44 93 THR A CA 1
ATOM 667 C C . THR A 1 93 ? -13.090 -6.504 -1.450 1.00 88.44 93 THR A C 1
ATOM 669 O O . THR A 1 93 ? -13.456 -5.507 -2.068 1.00 88.44 93 THR A O 1
ATOM 672 N N . TYR A 1 94 ? -11.888 -7.056 -1.591 1.00 82.75 94 TYR A N 1
ATOM 673 C CA . TYR A 1 94 ? -10.852 -6.585 -2.504 1.00 82.75 94 TYR A CA 1
ATOM 674 C C . TYR A 1 94 ? -10.140 -7.791 -3.113 1.00 82.75 94 TYR A C 1
ATOM 676 O O . TYR A 1 94 ? -9.794 -8.729 -2.403 1.00 82.75 94 TYR A O 1
ATOM 684 N N . ASN A 1 95 ? -9.974 -7.811 -4.439 1.00 84.69 95 ASN A N 1
ATOM 685 C CA . ASN A 1 95 ? -9.324 -8.911 -5.167 1.00 84.69 95 ASN A CA 1
ATOM 686 C C . ASN A 1 95 ? -9.809 -10.327 -4.779 1.00 84.69 95 ASN A C 1
ATOM 688 O O . ASN A 1 95 ? -9.034 -11.277 -4.738 1.00 84.69 95 ASN A O 1
ATOM 692 N N . GLY A 1 96 ? -11.109 -10.476 -4.497 1.00 85.56 96 GLY A N 1
ATOM 693 C CA . GLY A 1 96 ? -11.717 -11.757 -4.115 1.00 85.56 96 GLY A CA 1
ATOM 694 C C . GLY A 1 96 ? -11.505 -12.171 -2.653 1.00 85.56 96 GLY A C 1
ATOM 695 O O . GLY A 1 96 ? -12.016 -13.213 -2.251 1.00 85.56 96 GLY A O 1
ATOM 696 N N . VAL A 1 97 ? -10.809 -11.361 -1.854 1.00 87.69 97 VAL A N 1
ATOM 697 C CA . VAL A 1 97 ? -10.660 -11.541 -0.407 1.00 87.69 97 VAL A CA 1
ATOM 698 C C . VAL A 1 97 ? -11.698 -10.689 0.309 1.00 87.69 97 VAL A C 1
ATOM 700 O O . VAL A 1 97 ? -11.850 -9.510 -0.004 1.00 87.69 97 VAL A O 1
ATOM 703 N N . THR A 1 98 ? -12.407 -11.274 1.275 1.00 94.06 98 THR A N 1
ATOM 704 C CA . THR A 1 98 ? -13.423 -10.578 2.073 1.00 94.06 98 THR A CA 1
ATOM 705 C C . THR A 1 98 ? -13.031 -10.554 3.546 1.00 94.06 98 THR A C 1
ATOM 707 O O . THR A 1 98 ? -12.742 -11.596 4.131 1.00 94.06 98 THR A O 1
ATOM 710 N N . VAL A 1 99 ? -13.098 -9.377 4.166 1.00 95.69 99 VAL A N 1
ATOM 711 C CA . VAL A 1 99 ? -12.927 -9.183 5.612 1.00 95.69 99 VAL A CA 1
ATOM 712 C C . VAL A 1 99 ? -14.207 -8.617 6.199 1.00 95.69 99 VAL A C 1
ATOM 714 O O . VAL A 1 99 ? -14.783 -7.683 5.650 1.00 95.69 99 VAL A O 1
ATOM 717 N N . THR A 1 100 ? -14.646 -9.175 7.325 1.00 97.31 100 THR A N 1
ATOM 718 C CA . THR A 1 100 ? -15.741 -8.613 8.124 1.00 97.31 100 THR A CA 1
ATOM 719 C C . THR A 1 100 ? -15.157 -7.899 9.334 1.00 97.31 100 THR A C 1
ATOM 721 O O . THR A 1 100 ? -14.360 -8.488 10.062 1.00 97.31 100 THR A O 1
ATOM 724 N N . ALA A 1 101 ? -15.544 -6.642 9.530 1.00 97.25 101 ALA A N 1
ATOM 725 C CA . ALA A 1 101 ? -15.029 -5.780 10.585 1.00 97.25 101 ALA A CA 1
ATOM 726 C C . ALA A 1 101 ? -16.171 -5.091 11.344 1.00 97.25 101 ALA A C 1
ATOM 728 O O . ALA A 1 101 ? -17.235 -4.827 10.778 1.00 97.25 101 ALA A O 1
ATOM 729 N N . THR A 1 102 ? -15.943 -4.811 12.626 1.00 98.06 102 THR A N 1
ATOM 730 C CA . THR A 1 102 ? -16.911 -4.163 13.524 1.00 98.06 102 THR A CA 1
ATOM 731 C C . THR A 1 102 ? -16.680 -2.657 13.573 1.00 98.06 102 THR A C 1
ATOM 733 O O . THR A 1 102 ? -15.550 -2.216 13.768 1.00 98.06 102 THR A O 1
ATOM 736 N N . TYR A 1 103 ? -17.730 -1.849 13.451 1.00 96.88 103 TYR A N 1
ATOM 737 C CA . TYR A 1 103 ? -17.588 -0.399 13.542 1.00 96.88 103 TYR A CA 1
ATOM 738 C C . TYR A 1 103 ? -17.253 0.060 14.967 1.00 96.88 103 TYR A C 1
ATOM 740 O O . TYR A 1 103 ? -17.978 -0.271 15.912 1.00 96.88 103 TYR A O 1
ATOM 748 N N . ALA A 1 104 ? -16.161 0.818 15.107 1.00 96.69 104 ALA A N 1
ATOM 749 C CA . ALA A 1 104 ? -15.585 1.181 16.404 1.00 96.69 104 ALA A CA 1
ATOM 750 C C . ALA A 1 104 ? -15.174 2.659 16.559 1.00 96.69 104 ALA A C 1
ATOM 752 O O . ALA A 1 104 ? -15.062 3.115 17.697 1.00 96.69 104 ALA A O 1
ATOM 753 N N . TRP A 1 105 ? -14.973 3.411 15.469 1.00 95.31 105 TRP A N 1
ATOM 754 C CA . TRP A 1 105 ? -14.650 4.845 15.525 1.00 95.31 105 TRP A CA 1
ATOM 755 C C . TRP A 1 105 ? -15.328 5.652 14.425 1.00 95.31 105 TRP A C 1
ATOM 757 O O . TRP A 1 105 ? -15.740 5.119 13.389 1.00 95.31 105 TRP A O 1
ATOM 767 N N . ARG A 1 106 ? -15.447 6.959 14.655 1.00 92.44 106 ARG A N 1
ATOM 768 C CA . ARG A 1 106 ? -15.986 7.891 13.676 1.00 92.44 106 ARG A CA 1
ATOM 769 C C . ARG A 1 106 ? -14.902 8.325 12.692 1.00 92.44 106 ARG A C 1
ATOM 771 O O . ARG A 1 106 ? -13.818 8.735 13.091 1.00 92.44 106 ARG A O 1
ATOM 778 N N . THR A 1 107 ? -15.232 8.305 11.406 1.00 86.44 107 THR A N 1
ATOM 779 C CA . THR A 1 107 ? -14.434 8.943 10.344 1.00 86.44 107 THR A CA 1
ATOM 780 C C . THR A 1 107 ? -15.095 10.243 9.900 1.00 86.44 107 THR A C 1
ATOM 782 O O . THR A 1 107 ? -16.295 10.404 10.103 1.00 86.44 107 THR A O 1
ATOM 785 N N . THR A 1 108 ? -14.354 11.131 9.236 1.00 77.69 108 THR A N 1
ATOM 786 C CA . THR A 1 108 ? -14.881 12.387 8.656 1.00 77.69 108 THR A CA 1
ATOM 787 C C . THR A 1 108 ? -14.918 12.387 7.122 1.00 77.69 108 THR A C 1
ATOM 789 O O . THR A 1 108 ? -15.113 13.430 6.499 1.00 77.69 108 THR A O 1
ATOM 792 N N . GLY A 1 109 ? -14.715 11.224 6.492 1.00 69.38 109 GLY A N 1
ATOM 793 C CA . GLY A 1 109 ? -14.678 11.068 5.034 1.00 69.38 109 GLY A CA 1
ATOM 794 C C . GLY A 1 109 ? -16.049 10.974 4.350 1.00 69.38 109 GLY A C 1
ATOM 795 O O . GLY A 1 109 ? -16.109 10.809 3.131 1.00 69.38 109 GLY A O 1
ATOM 796 N N . GLY A 1 110 ? -17.157 11.071 5.095 1.00 77.25 110 GLY A N 1
ATOM 797 C CA . GLY A 1 110 ? -18.513 10.998 4.551 1.00 77.25 110 GLY A CA 1
ATOM 798 C C . GLY A 1 110 ? -19.044 9.574 4.320 1.00 77.25 110 GLY A C 1
ATOM 799 O O . GLY A 1 110 ? -18.381 8.569 4.554 1.00 77.25 110 GLY A O 1
ATOM 800 N N . GLN A 1 111 ? -20.289 9.478 3.840 1.00 76.06 111 GLN A N 1
ATOM 801 C CA . GLN A 1 111 ? -21.075 8.226 3.775 1.00 76.06 111 GLN A CA 1
ATOM 802 C C . GLN A 1 111 ? -20.531 7.156 2.796 1.00 76.06 111 GLN A C 1
ATOM 804 O O . GLN A 1 111 ? -20.961 6.002 2.832 1.00 76.06 111 GLN A O 1
ATOM 809 N N . GLY A 1 112 ? -19.598 7.526 1.913 1.00 76.12 112 GLY A N 1
ATOM 810 C CA . GLY A 1 112 ? -18.941 6.627 0.954 1.00 76.12 112 GLY A CA 1
ATOM 811 C C . GLY A 1 112 ? -17.550 6.151 1.381 1.00 76.12 112 GLY A C 1
ATOM 812 O O . GLY A 1 112 ? -16.881 5.488 0.587 1.00 76.12 112 GLY A O 1
ATOM 813 N N . TYR A 1 113 ? -17.114 6.508 2.591 1.00 81.31 113 TYR A N 1
ATOM 814 C CA . TYR A 1 113 ? -15.765 6.282 3.091 1.00 81.31 113 TYR A CA 1
ATOM 815 C C . TYR A 1 113 ? -15.770 5.395 4.336 1.00 81.31 113 TYR A C 1
ATOM 817 O O . TYR A 1 113 ? -16.590 5.565 5.241 1.00 81.31 113 TYR A O 1
ATOM 825 N N . ASN A 1 114 ? -14.830 4.458 4.378 1.00 89.00 114 ASN A N 1
ATOM 826 C CA . ASN A 1 114 ? -14.572 3.615 5.532 1.00 89.00 114 ASN A CA 1
ATOM 827 C C . ASN A 1 114 ? -13.062 3.479 5.741 1.00 89.00 114 ASN A C 1
ATOM 829 O O . ASN A 1 114 ? -12.307 3.306 4.789 1.00 89.00 114 ASN A O 1
ATOM 833 N N . GLU A 1 115 ? -12.638 3.490 6.997 1.00 92.12 115 GLU A N 1
ATOM 834 C CA . GLU A 1 115 ? -11.272 3.131 7.384 1.00 92.12 115 GLU A CA 1
ATOM 835 C C . GLU A 1 115 ? -11.288 1.746 8.009 1.00 92.12 115 GLU A C 1
ATOM 837 O O . GLU A 1 115 ? -12.168 1.446 8.805 1.00 92.12 115 GLU A O 1
ATOM 842 N N . LEU A 1 116 ? -10.329 0.895 7.685 1.00 95.31 116 LEU A N 1
ATOM 843 C CA . LEU A 1 116 ? -10.126 -0.375 8.367 1.00 95.31 116 LEU A CA 1
ATOM 844 C C . LEU A 1 116 ? -9.038 -0.258 9.429 1.00 95.31 116 LEU A C 1
ATOM 846 O O . LEU A 1 116 ? -8.117 0.556 9.325 1.00 95.31 116 LEU A O 1
ATOM 850 N N . SER A 1 117 ? -9.122 -1.111 10.449 1.00 96.62 117 SER A N 1
ATOM 851 C CA . SER A 1 117 ? -7.983 -1.339 11.329 1.00 96.62 117 SER A CA 1
ATOM 852 C C . SER A 1 117 ? -6.824 -1.915 10.513 1.00 96.62 117 SER A C 1
ATOM 854 O O . SER A 1 117 ? -7.058 -2.581 9.497 1.00 96.62 117 SER A O 1
ATOM 856 N N . PRO A 1 118 ? -5.569 -1.731 10.944 1.00 95.81 118 PRO A N 1
ATOM 857 C CA . PRO A 1 118 ? -4.427 -2.236 10.202 1.00 95.81 118 PRO A CA 1
ATOM 858 C C . PRO A 1 118 ? -4.477 -3.756 9.999 1.00 95.81 118 PRO A C 1
ATOM 860 O O . PRO A 1 118 ? -4.201 -4.225 8.897 1.00 95.81 118 PRO A O 1
ATOM 863 N N . GLN A 1 119 ? -4.906 -4.537 11.003 1.00 97.19 119 GLN A N 1
ATOM 864 C CA . GLN A 1 119 ? -5.051 -5.988 10.830 1.00 97.19 119 GLN A CA 1
ATOM 865 C C . GLN A 1 119 ? -6.186 -6.342 9.858 1.00 97.19 119 GLN A C 1
ATOM 867 O O . GLN A 1 119 ? -6.026 -7.249 9.041 1.00 97.19 119 GLN A O 1
ATOM 872 N N . ALA A 1 120 ? -7.319 -5.627 9.896 1.00 96.69 120 ALA A N 1
ATOM 873 C CA . ALA A 1 120 ? -8.405 -5.845 8.941 1.00 96.69 120 ALA A CA 1
ATOM 874 C C . ALA A 1 120 ? -7.981 -5.504 7.508 1.00 96.69 120 ALA A C 1
ATOM 876 O O . ALA A 1 120 ? -8.311 -6.246 6.584 1.00 96.69 120 ALA A O 1
ATOM 877 N N . PHE A 1 121 ? -7.222 -4.425 7.320 1.00 95.12 121 PHE A N 1
ATOM 878 C CA . PHE A 1 121 ? -6.726 -4.023 6.010 1.00 95.12 121 PHE A CA 1
ATOM 879 C C . PHE A 1 121 ? -5.666 -4.992 5.475 1.00 95.12 121 PHE A C 1
ATOM 881 O O . PHE A 1 121 ? -5.764 -5.425 4.330 1.00 95.12 121 PHE A O 1
ATOM 888 N N . ALA A 1 122 ? -4.722 -5.434 6.310 1.00 94.31 122 ALA A N 1
ATOM 889 C CA . ALA A 1 122 ? -3.757 -6.466 5.932 1.00 94.31 122 ALA A CA 1
ATOM 890 C C . ALA A 1 122 ? -4.448 -7.760 5.473 1.00 94.31 122 ALA A C 1
ATOM 892 O O . ALA A 1 122 ? -4.138 -8.302 4.409 1.00 94.31 122 ALA A O 1
ATOM 893 N N . ASN A 1 123 ? -5.454 -8.203 6.235 1.00 95.31 123 ASN A N 1
ATOM 894 C CA . ASN A 1 123 ? -6.264 -9.360 5.877 1.00 95.31 123 ASN A CA 1
ATOM 895 C C . ASN A 1 123 ? -7.020 -9.131 4.558 1.00 95.31 123 ASN A C 1
ATOM 897 O O . ASN A 1 123 ? -7.122 -10.059 3.762 1.00 95.31 123 ASN A O 1
ATOM 901 N N . LEU A 1 124 ? -7.521 -7.914 4.303 1.00 93.50 124 LEU A N 1
ATOM 902 C CA . LEU A 1 124 ? -8.229 -7.551 3.069 1.00 93.50 124 LEU A CA 1
ATOM 903 C C . LEU A 1 124 ? -7.304 -7.598 1.846 1.00 93.50 124 LEU A C 1
ATOM 905 O O . LEU A 1 124 ? -7.733 -8.004 0.769 1.00 93.50 124 LEU A O 1
ATOM 909 N N . LEU A 1 125 ? -6.032 -7.237 2.018 1.00 91.56 125 LEU A N 1
ATOM 910 C CA . LEU A 1 125 ? -4.999 -7.373 0.988 1.00 91.56 125 LEU A CA 1
ATOM 911 C C . LEU A 1 125 ? -4.530 -8.827 0.794 1.00 91.56 125 LEU A C 1
ATOM 913 O O . LEU A 1 125 ? -3.732 -9.099 -0.101 1.00 91.56 125 LEU A O 1
ATOM 917 N N . GLY A 1 126 ? -5.020 -9.772 1.604 1.00 91.25 126 GLY A N 1
ATOM 918 C CA . GLY A 1 126 ? -4.600 -11.174 1.568 1.00 91.25 126 GLY A CA 1
ATOM 919 C C . GLY A 1 126 ? -3.213 -11.412 2.169 1.00 91.25 126 GLY A C 1
ATOM 920 O O . GLY A 1 126 ? -2.607 -12.453 1.915 1.00 91.25 126 GLY A O 1
ATOM 921 N N . VAL A 1 127 ? -2.703 -10.468 2.964 1.00 89.25 127 VAL A N 1
ATOM 922 C CA . VAL A 1 127 ? -1.371 -10.534 3.567 1.00 89.25 127 VAL A CA 1
ATOM 923 C C . VAL A 1 127 ? -1.462 -11.003 5.018 1.00 89.25 127 VAL A C 1
ATOM 925 O O . VAL A 1 127 ? -2.244 -10.491 5.815 1.00 89.25 127 VAL A O 1
ATOM 928 N N . GLN A 1 128 ? -0.620 -11.971 5.382 1.00 89.12 128 GLN A N 1
ATOM 929 C CA . GLN A 1 128 ? -0.492 -12.459 6.754 1.00 89.12 128 GLN A CA 1
ATOM 930 C C . GLN A 1 128 ? 0.617 -11.696 7.488 1.00 89.12 128 GLN A C 1
ATOM 932 O O . GLN A 1 128 ? 1.802 -11.951 7.281 1.00 89.12 128 GLN A O 1
ATOM 937 N N . VAL A 1 129 ? 0.225 -10.779 8.370 1.00 88.88 129 VAL A N 1
ATOM 938 C CA . VAL A 1 129 ? 1.118 -10.062 9.296 1.00 88.88 129 VAL A CA 1
ATOM 939 C C . VAL A 1 129 ? 0.539 -10.103 10.703 1.00 88.88 129 VAL A C 1
ATOM 941 O O . VAL A 1 129 ? -0.677 -10.115 10.876 1.00 88.88 129 VAL A O 1
ATOM 944 N N . ASN A 1 130 ? 1.413 -10.092 11.708 1.00 93.12 130 ASN A N 1
ATOM 945 C CA . ASN A 1 130 ? 1.020 -9.815 13.085 1.00 93.12 130 ASN A CA 1
ATOM 946 C C . ASN A 1 130 ? 1.235 -8.323 13.356 1.00 93.12 130 ASN A C 1
ATOM 948 O O . ASN A 1 130 ? 2.370 -7.895 13.585 1.00 93.12 130 ASN A O 1
ATOM 952 N N . VAL A 1 131 ? 0.156 -7.536 13.319 1.00 92.75 131 VAL A N 1
ATOM 953 C CA . VAL A 1 131 ? 0.229 -6.075 13.480 1.00 92.75 131 VAL A CA 1
ATOM 954 C C . VAL A 1 131 ? 0.812 -5.656 14.835 1.00 92.75 131 VAL A C 1
ATOM 956 O O . VAL A 1 131 ? 1.447 -4.607 14.923 1.00 92.75 131 VAL A O 1
ATOM 959 N N . ALA A 1 132 ? 0.697 -6.489 15.873 1.00 91.75 132 ALA A N 1
ATOM 960 C CA . ALA A 1 132 ? 1.260 -6.192 17.192 1.00 91.75 132 ALA A CA 1
ATOM 961 C C . ALA A 1 132 ? 2.799 -6.068 17.194 1.00 91.75 132 ALA A C 1
ATOM 963 O O . ALA A 1 132 ? 3.369 -5.522 18.136 1.00 91.75 132 ALA A O 1
ATOM 964 N N . ASN A 1 133 ? 3.479 -6.536 16.141 1.00 91.62 133 ASN A N 1
ATOM 965 C CA . ASN A 1 133 ? 4.931 -6.406 15.993 1.00 91.62 133 ASN A CA 1
ATOM 966 C C . ASN A 1 133 ? 5.377 -5.022 15.485 1.00 91.62 133 ASN A C 1
ATOM 968 O O . ASN A 1 133 ? 6.577 -4.754 15.422 1.00 91.62 133 ASN A O 1
ATOM 972 N N . PHE A 1 134 ? 4.442 -4.150 15.104 1.00 88.12 134 PHE A N 1
ATOM 973 C CA . PHE A 1 134 ? 4.735 -2.844 14.522 1.00 88.12 134 PHE A CA 1
ATOM 974 C C . PHE A 1 134 ? 4.394 -1.726 15.504 1.00 88.12 134 PHE A C 1
ATOM 976 O O . PHE A 1 134 ? 3.422 -1.798 16.250 1.00 88.12 134 PHE A O 1
ATOM 983 N N . THR A 1 135 ? 5.206 -0.670 15.506 1.00 85.50 135 THR A N 1
ATOM 984 C CA . THR A 1 135 ? 5.062 0.460 16.444 1.00 85.50 135 THR A CA 1
ATOM 985 C C . THR A 1 135 ? 4.598 1.754 15.779 1.00 85.50 135 THR A C 1
ATOM 987 O O . THR A 1 135 ? 4.325 2.727 16.479 1.00 85.50 135 THR A O 1
ATOM 990 N N . ARG A 1 136 ? 4.523 1.784 14.444 1.00 82.19 136 ARG A N 1
ATOM 991 C CA . ARG A 1 136 ? 4.120 2.942 13.637 1.00 82.19 136 ARG A CA 1
ATOM 992 C C . ARG A 1 136 ? 3.619 2.501 12.261 1.00 82.19 136 ARG A C 1
ATOM 994 O O . ARG A 1 136 ? 3.956 1.401 11.818 1.00 82.19 136 ARG A O 1
ATOM 1001 N N . ALA A 1 137 ? 2.858 3.370 11.597 1.00 82.12 137 ALA A N 1
ATOM 1002 C CA . ALA A 1 137 ? 2.218 3.087 10.314 1.00 82.12 137 ALA A CA 1
ATOM 1003 C C . ALA A 1 137 ? 3.230 2.721 9.218 1.00 82.12 137 ALA A C 1
ATOM 1005 O O . ALA A 1 137 ? 3.043 1.728 8.519 1.00 82.12 137 ALA A O 1
ATOM 1006 N N . GLU A 1 138 ? 4.336 3.460 9.124 1.00 79.19 138 GLU A N 1
ATOM 1007 C CA . GLU A 1 138 ? 5.326 3.317 8.048 1.00 79.19 138 GLU A CA 1
ATOM 1008 C C . GLU A 1 138 ? 5.949 1.915 8.047 1.00 79.19 138 GLU A C 1
ATOM 1010 O O . GLU A 1 138 ? 6.118 1.287 7.007 1.00 79.19 138 GLU A O 1
ATOM 1015 N N . ALA A 1 139 ? 6.206 1.370 9.240 1.00 80.44 139 ALA A N 1
ATOM 1016 C CA . ALA A 1 139 ? 6.795 0.045 9.393 1.00 80.44 139 ALA A CA 1
ATOM 1017 C C . ALA A 1 139 ? 5.842 -1.087 8.971 1.00 80.44 139 ALA A C 1
ATOM 1019 O O . ALA A 1 139 ? 6.303 -2.147 8.553 1.00 80.44 139 ALA A O 1
ATOM 1020 N N . LEU A 1 140 ? 4.527 -0.883 9.099 1.00 84.06 140 LEU A N 1
ATOM 1021 C CA . LEU A 1 140 ? 3.513 -1.855 8.684 1.00 84.06 140 LEU A CA 1
ATOM 1022 C C . LEU A 1 140 ? 3.164 -1.728 7.197 1.00 84.06 140 LEU A C 1
ATOM 1024 O O . LEU A 1 140 ? 2.809 -2.719 6.563 1.00 84.06 140 LEU A O 1
ATOM 1028 N N . GLN A 1 141 ? 3.276 -0.528 6.640 1.00 82.44 141 GLN A N 1
ATOM 1029 C CA . GLN A 1 141 ? 2.892 -0.227 5.268 1.00 82.44 141 GLN A CA 1
ATOM 1030 C C . GLN A 1 141 ? 3.637 -1.075 4.229 1.00 82.44 141 GLN A C 1
ATOM 1032 O O . GLN A 1 141 ? 3.037 -1.572 3.273 1.00 82.44 141 GLN A O 1
ATOM 1037 N N . LEU A 1 142 ? 4.933 -1.288 4.462 1.00 74.31 142 LEU A N 1
ATOM 1038 C CA . LEU A 1 142 ? 5.790 -2.137 3.641 1.00 74.31 142 LEU A CA 1
ATOM 1039 C C . LEU A 1 142 ? 5.322 -3.599 3.586 1.00 74.31 142 LEU A C 1
ATOM 1041 O O . LEU A 1 142 ? 5.041 -4.091 2.493 1.00 74.31 142 LEU A O 1
ATOM 1045 N N . PRO A 1 143 ? 5.219 -4.327 4.717 1.00 82.75 143 PRO A N 1
ATOM 1046 C CA . PRO A 1 143 ? 4.885 -5.744 4.691 1.00 82.75 143 PRO A CA 1
ATOM 1047 C C . PRO A 1 143 ? 3.464 -6.020 4.212 1.00 82.75 143 PRO A C 1
ATOM 1049 O O . PRO A 1 143 ? 3.247 -7.090 3.655 1.00 82.75 143 PRO A O 1
ATOM 1052 N N . ILE A 1 144 ? 2.517 -5.088 4.375 1.00 85.25 144 ILE A N 1
ATOM 1053 C CA . ILE A 1 144 ? 1.170 -5.242 3.800 1.00 85.25 144 ILE A CA 1
ATOM 1054 C C . ILE A 1 144 ? 1.116 -4.897 2.309 1.00 85.25 144 ILE A C 1
ATOM 1056 O O . ILE A 1 144 ? 0.095 -5.157 1.680 1.00 85.25 144 ILE A O 1
ATOM 1060 N N . ASN A 1 145 ? 2.204 -4.354 1.748 1.00 77.31 145 ASN A N 1
ATOM 1061 C CA . ASN A 1 145 ? 2.290 -3.894 0.366 1.00 77.31 145 ASN A CA 1
ATOM 1062 C C . ASN A 1 145 ? 1.102 -2.986 0.011 1.00 77.31 145 ASN A C 1
ATOM 1064 O O . ASN A 1 145 ? 0.370 -3.246 -0.946 1.00 77.31 145 ASN A O 1
ATOM 1068 N N . ASP A 1 146 ? 0.877 -1.969 0.850 1.00 76.19 146 ASP A N 1
ATOM 1069 C CA . ASP A 1 146 ? -0.252 -1.050 0.715 1.00 76.19 146 ASP A CA 1
ATOM 1070 C C . ASP A 1 146 ? -0.238 -0.388 -0.676 1.00 76.19 146 ASP A C 1
ATOM 1072 O O . ASP A 1 146 ? 0.664 0.408 -0.967 1.00 76.19 146 ASP A O 1
ATOM 1076 N N . PRO A 1 147 ? -1.235 -0.660 -1.540 1.00 65.06 147 PRO A N 1
ATOM 1077 C CA . PRO A 1 147 ? -1.291 -0.073 -2.875 1.00 65.06 147 PRO A CA 1
ATOM 1078 C C . PRO A 1 147 ? -1.538 1.444 -2.844 1.00 65.06 147 PRO A C 1
ATOM 1080 O O . PRO A 1 147 ? -1.420 2.096 -3.880 1.00 65.06 147 PRO A O 1
ATOM 1083 N N . GLY A 1 148 ? -1.907 2.005 -1.686 1.00 59.16 148 GLY A N 1
ATOM 1084 C CA . GLY A 1 148 ? -2.277 3.405 -1.528 1.00 59.16 148 GLY A CA 1
ATOM 1085 C C . GLY A 1 148 ? -1.119 4.379 -1.314 1.00 59.16 148 GLY A C 1
ATOM 1086 O O . GLY A 1 148 ? -1.318 5.560 -1.579 1.00 59.16 148 GLY A O 1
ATOM 1087 N N . TYR A 1 149 ? 0.062 3.942 -0.852 1.00 52.56 149 TYR A N 1
ATOM 1088 C CA 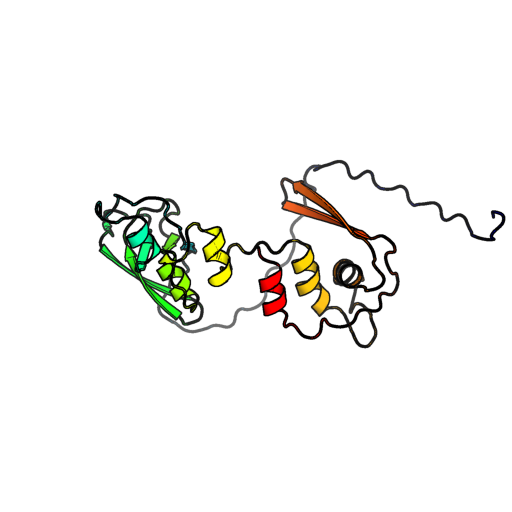. TYR A 1 149 ? 1.112 4.885 -0.413 1.00 52.56 149 TYR A CA 1
ATOM 1089 C C . TYR A 1 149 ? 2.555 4.349 -0.421 1.00 52.56 149 TYR A C 1
ATOM 1091 O O . TYR A 1 149 ? 3.426 4.863 0.277 1.00 52.56 149 TYR A O 1
ATOM 1099 N N . VAL A 1 150 ? 2.874 3.384 -1.278 1.00 47.22 150 VAL A N 1
ATOM 1100 C CA . VAL A 1 150 ? 4.276 3.142 -1.633 1.00 47.22 150 VAL A CA 1
ATOM 1101 C C . VAL A 1 150 ? 4.689 4.191 -2.675 1.00 47.22 150 VAL A C 1
ATOM 1103 O O . VAL A 1 150 ? 4.530 3.989 -3.878 1.00 47.22 150 VAL A O 1
ATOM 1106 N N . VAL A 1 151 ? 5.191 5.353 -2.229 1.00 51.16 151 VAL A N 1
ATOM 1107 C CA . VAL A 1 151 ? 5.834 6.319 -3.143 1.00 51.16 151 VAL A CA 1
ATOM 1108 C C . VAL A 1 151 ? 7.225 5.801 -3.468 1.00 51.16 151 VAL A C 1
ATOM 1110 O O . VAL A 1 151 ? 8.240 6.219 -2.917 1.00 51.16 151 VAL A O 1
ATOM 1113 N N . VAL A 1 152 ? 7.267 4.862 -4.394 1.00 62.06 152 VAL A N 1
ATOM 1114 C CA . VAL A 1 152 ? 8.487 4.545 -5.114 1.00 62.06 152 VAL A CA 1
ATOM 1115 C C . VAL A 1 152 ? 8.819 5.753 -5.977 1.00 62.06 152 VAL A C 1
ATOM 1117 O O . VAL A 1 152 ? 8.026 6.174 -6.816 1.00 62.06 152 VAL A O 1
ATOM 1120 N N . GLY A 1 153 ? 9.936 6.411 -5.656 1.00 70.62 153 GLY A N 1
ATOM 1121 C CA . GLY A 1 153 ? 10.323 7.681 -6.271 1.00 70.62 153 GLY A CA 1
ATOM 1122 C C . GLY A 1 153 ? 10.408 7.599 -7.800 1.00 70.62 153 GLY A C 1
ATOM 1123 O O . GLY A 1 153 ? 10.330 6.523 -8.388 1.00 70.62 153 GLY A O 1
ATOM 1124 N N . ALA A 1 154 ? 10.620 8.739 -8.465 1.00 78.38 154 ALA A N 1
ATOM 1125 C CA . ALA A 1 154 ? 10.601 8.828 -9.932 1.00 78.38 154 ALA A CA 1
ATOM 1126 C C . ALA A 1 154 ? 11.485 7.787 -10.651 1.00 78.38 154 ALA A C 1
ATOM 1128 O O . ALA A 1 154 ? 11.141 7.346 -11.741 1.00 78.38 154 ALA A O 1
ATOM 1129 N N . SER A 1 155 ? 12.574 7.334 -10.021 1.00 83.94 155 SER A N 1
ATOM 1130 C CA . SER A 1 155 ? 13.429 6.261 -10.537 1.00 83.94 155 SER A CA 1
ATOM 1131 C C . SER A 1 155 ? 12.695 4.938 -10.762 1.00 83.94 155 SER A C 1
ATOM 1133 O O . SER A 1 155 ? 12.987 4.255 -11.740 1.00 83.94 155 SER A O 1
ATOM 1135 N N . TRP A 1 156 ? 11.743 4.573 -9.902 1.00 85.25 156 TRP A N 1
ATOM 1136 C CA . TRP A 1 156 ? 10.941 3.371 -10.108 1.00 85.25 156 TRP A CA 1
ATOM 1137 C C . TRP A 1 156 ? 9.950 3.540 -11.248 1.00 85.25 156 TRP A C 1
ATOM 1139 O O . TRP A 1 156 ? 9.821 2.628 -12.050 1.00 85.25 156 TRP A O 1
ATOM 1149 N N . LEU A 1 157 ? 9.292 4.697 -11.354 1.00 80.88 157 LEU A N 1
ATOM 1150 C CA . LEU A 1 157 ? 8.375 4.975 -12.465 1.00 80.88 157 LEU A CA 1
ATOM 1151 C C . LEU A 1 157 ? 9.112 4.902 -13.805 1.00 80.88 157 LEU A C 1
ATOM 1153 O O . LEU A 1 157 ? 8.657 4.228 -14.726 1.00 80.88 157 LEU A O 1
ATOM 1157 N N . TRP A 1 158 ? 10.301 5.508 -13.883 1.00 86.75 158 TRP A N 1
ATOM 1158 C CA . TRP A 1 158 ? 11.176 5.368 -15.044 1.00 86.75 158 TRP A CA 1
ATOM 1159 C C . TRP A 1 158 ? 11.538 3.908 -15.290 1.00 86.75 158 TRP A C 1
ATOM 1161 O O . TRP A 1 158 ? 11.476 3.456 -16.420 1.00 86.75 158 TRP A O 1
ATOM 1171 N N . TYR A 1 159 ? 11.900 3.149 -14.257 1.00 89.19 159 TYR A N 1
ATOM 1172 C CA . TYR A 1 159 ? 12.259 1.749 -14.439 1.00 89.19 159 TYR A CA 1
ATOM 1173 C C . TYR A 1 159 ? 11.082 0.886 -14.908 1.00 89.19 159 TYR A C 1
ATOM 1175 O O . TYR A 1 159 ? 11.207 0.159 -15.886 1.00 89.19 159 TYR A O 1
ATOM 1183 N N . ASP A 1 160 ? 9.944 0.945 -14.228 1.00 86.62 160 ASP A N 1
ATOM 1184 C CA . ASP A 1 160 ? 8.858 -0.002 -14.432 1.00 86.62 160 ASP A CA 1
ATOM 1185 C C . ASP A 1 160 ? 8.079 0.266 -15.721 1.00 86.62 160 ASP A C 1
ATOM 1187 O O . ASP A 1 160 ? 7.854 -0.665 -16.500 1.00 86.62 160 ASP A O 1
ATOM 1191 N N . GLU A 1 161 ? 7.722 1.530 -15.970 1.00 86.81 161 GLU A N 1
ATOM 1192 C CA . GLU A 1 161 ? 6.907 1.918 -17.122 1.00 86.81 161 GLU A CA 1
ATOM 1193 C C . GLU A 1 161 ? 7.736 1.956 -18.409 1.00 86.81 161 GLU A C 1
ATOM 1195 O O . GLU A 1 161 ? 7.356 1.355 -19.418 1.00 86.81 161 GLU A O 1
ATOM 1200 N N . GLU A 1 162 ? 8.891 2.627 -18.392 1.00 90.06 162 GLU A N 1
ATOM 1201 C CA . GLU A 1 162 ? 9.666 2.859 -19.614 1.00 90.06 162 GLU A CA 1
ATOM 1202 C C . GLU A 1 162 ? 10.425 1.618 -20.101 1.00 90.06 162 GLU A C 1
ATOM 1204 O O . GLU A 1 162 ? 10.628 1.456 -21.309 1.00 90.06 162 GLU A O 1
ATOM 1209 N N . GLU A 1 163 ? 10.799 0.694 -19.204 1.00 92.25 163 GLU A N 1
ATOM 1210 C CA . GLU A 1 163 ? 11.399 -0.592 -19.595 1.00 92.25 163 GLU A CA 1
ATOM 1211 C C . GLU A 1 163 ? 10.501 -1.356 -20.573 1.00 92.25 163 GLU A C 1
ATOM 1213 O O . GLU A 1 163 ? 11.008 -2.022 -21.475 1.00 92.25 163 GLU A O 1
ATOM 1218 N N . THR A 1 164 ? 9.174 -1.244 -20.441 1.00 92.56 164 THR A N 1
ATOM 1219 C CA . THR A 1 164 ? 8.224 -1.951 -21.320 1.00 92.56 164 THR A CA 1
ATOM 1220 C C . THR A 1 164 ? 8.369 -1.558 -22.793 1.00 92.56 164 THR A C 1
ATOM 1222 O O . THR A 1 164 ? 8.014 -2.331 -23.686 1.00 92.56 164 THR A O 1
ATOM 1225 N N . PHE A 1 165 ? 8.946 -0.384 -23.058 1.00 92.94 165 PHE A N 1
ATOM 1226 C CA . PHE A 1 165 ? 9.245 0.105 -24.397 1.00 92.94 165 PHE A CA 1
ATOM 1227 C C . PHE A 1 165 ? 10.675 -0.225 -24.841 1.00 92.94 165 PHE A C 1
ATOM 1229 O O . PHE A 1 165 ? 10.991 -0.061 -26.018 1.00 92.94 165 PHE A O 1
ATOM 1236 N N . TRP A 1 166 ? 11.558 -0.709 -23.968 1.00 93.69 166 TRP A N 1
ATOM 1237 C CA . TRP A 1 166 ? 12.936 -1.020 -24.334 1.00 93.69 166 TRP A CA 1
ATOM 1238 C C . TRP A 1 166 ? 13.071 -2.388 -25.006 1.00 93.69 166 TRP A C 1
ATOM 1240 O O . TRP A 1 166 ? 12.665 -3.425 -24.484 1.00 93.69 166 TRP A O 1
ATOM 1250 N N . ASN A 1 167 ? 13.727 -2.417 -26.165 1.00 93.44 167 ASN A N 1
ATOM 1251 C CA . ASN A 1 167 ? 14.110 -3.657 -26.819 1.00 93.44 167 ASN A CA 1
ATOM 1252 C C . ASN A 1 167 ? 15.531 -4.054 -26.406 1.00 93.44 167 ASN A C 1
ATOM 1254 O O . ASN A 1 167 ? 16.516 -3.518 -26.914 1.00 93.44 167 ASN A O 1
ATOM 1258 N N . TYR A 1 168 ? 15.640 -5.044 -25.521 1.00 93.19 168 TYR A N 1
ATOM 1259 C CA . TYR A 1 168 ? 16.926 -5.578 -25.066 1.00 93.19 168 TYR A CA 1
ATOM 1260 C C . TYR A 1 168 ? 17.772 -6.221 -26.179 1.00 93.19 168 TYR A C 1
ATOM 1262 O O . TYR A 1 168 ? 19.000 -6.189 -26.108 1.00 93.19 168 TYR A O 1
ATOM 1270 N N . GLY A 1 169 ? 17.142 -6.785 -27.216 1.00 92.88 169 GLY A N 1
ATOM 1271 C CA . GLY A 1 169 ? 17.843 -7.426 -28.333 1.00 92.88 169 GLY A CA 1
ATOM 1272 C C . GLY A 1 169 ? 18.583 -6.418 -29.212 1.00 92.88 169 GLY A C 1
ATOM 1273 O O . GLY A 1 169 ? 19.751 -6.620 -29.542 1.00 92.88 169 GLY A O 1
ATOM 1274 N N . SER A 1 170 ? 17.934 -5.302 -29.548 1.00 92.62 170 SER A N 1
ATOM 1275 C CA . SER A 1 170 ? 18.532 -4.232 -30.357 1.00 92.62 170 SER A CA 1
ATOM 1276 C C . SER A 1 170 ? 19.195 -3.123 -29.533 1.00 92.62 170 SER A C 1
ATOM 1278 O O . SER A 1 170 ? 19.997 -2.369 -30.082 1.00 92.62 170 SER A O 1
ATOM 1280 N N . ASN A 1 171 ? 18.934 -3.049 -28.223 1.00 91.88 171 ASN A N 1
ATOM 1281 C CA . ASN A 1 171 ? 19.295 -1.921 -27.352 1.00 91.88 171 ASN A CA 1
ATOM 1282 C C . ASN A 1 171 ? 18.751 -0.587 -27.882 1.00 91.88 171 ASN A C 1
ATOM 1284 O O . ASN A 1 171 ? 19.488 0.385 -28.054 1.00 91.88 171 ASN A O 1
ATOM 1288 N N . THR A 1 172 ? 17.455 -0.570 -28.189 1.00 91.12 172 THR A N 1
ATOM 1289 C CA . THR A 1 172 ? 16.759 0.611 -28.708 1.00 91.12 172 THR A CA 1
ATOM 1290 C C . THR A 1 172 ? 15.398 0.770 -28.049 1.00 91.12 172 THR A C 1
ATOM 1292 O O . THR A 1 172 ? 14.761 -0.215 -27.680 1.00 91.12 172 THR A O 1
ATOM 1295 N N . CYS A 1 173 ? 14.921 2.009 -27.966 1.00 90.94 173 CYS A N 1
ATOM 1296 C CA . CYS A 1 173 ? 13.548 2.291 -27.566 1.00 90.94 173 CYS A CA 1
ATOM 1297 C C . CYS A 1 173 ? 12.577 1.940 -28.702 1.00 90.94 173 CYS A C 1
ATOM 1299 O O . CYS A 1 173 ? 12.805 2.314 -29.855 1.00 90.94 173 CYS A O 1
ATOM 1301 N N . ASN A 1 174 ? 11.493 1.236 -28.390 1.00 91.56 174 ASN A N 1
ATOM 1302 C CA . ASN A 1 174 ? 10.376 1.018 -29.300 1.00 91.56 174 ASN A CA 1
ATOM 1303 C C . ASN A 1 174 ? 9.504 2.282 -29.314 1.00 91.56 174 ASN A C 1
ATOM 1305 O O . ASN A 1 174 ? 8.623 2.467 -28.473 1.00 91.56 174 ASN A O 1
ATOM 1309 N N . GLY A 1 175 ? 9.757 3.155 -30.288 1.00 86.56 175 GLY A N 1
ATOM 1310 C CA . GLY A 1 175 ? 9.084 4.445 -30.435 1.00 86.56 175 GLY A CA 1
ATOM 1311 C C . GLY A 1 175 ? 10.003 5.616 -30.098 1.00 86.56 175 GLY A C 1
ATOM 1312 O O . GLY A 1 175 ? 11.222 5.520 -30.236 1.00 86.56 175 GLY A O 1
ATOM 1313 N N . ASP A 1 176 ? 9.409 6.737 -29.693 1.00 85.88 176 ASP A N 1
ATOM 1314 C CA . ASP A 1 176 ? 10.157 7.961 -29.411 1.00 85.88 176 ASP A CA 1
ATOM 1315 C C . ASP A 1 176 ? 11.096 7.796 -28.217 1.00 85.88 176 ASP A C 1
ATOM 1317 O O . ASP A 1 176 ? 10.728 7.229 -27.189 1.00 85.88 176 ASP A O 1
ATOM 1321 N N . TRP A 1 177 ? 12.291 8.384 -28.319 1.00 80.50 177 TRP A N 1
ATOM 1322 C CA . TRP A 1 177 ? 13.303 8.357 -27.257 1.00 80.50 177 TRP A CA 1
ATOM 1323 C C . TRP A 1 177 ? 12.767 8.813 -25.894 1.00 80.50 177 TRP A C 1
ATOM 1325 O O . TRP A 1 177 ? 13.154 8.261 -24.867 1.00 80.50 177 TRP A O 1
ATOM 1335 N N . ALA A 1 178 ? 11.839 9.774 -25.881 1.00 81.75 178 ALA A N 1
ATOM 1336 C CA . ALA A 1 178 ? 11.215 10.283 -24.662 1.00 81.75 178 ALA A CA 1
ATOM 1337 C C . ALA A 1 178 ? 10.492 9.202 -23.833 1.00 81.75 178 ALA A C 1
ATOM 1339 O O . ALA A 1 178 ? 10.236 9.436 -22.659 1.00 81.75 178 ALA A O 1
ATOM 1340 N N . LYS A 1 179 ? 10.192 8.031 -24.416 1.00 85.31 179 LYS A N 1
ATOM 1341 C CA . LYS A 1 179 ? 9.552 6.901 -23.727 1.00 85.31 179 LYS A CA 1
ATOM 1342 C C . LYS A 1 179 ? 10.512 5.960 -23.007 1.00 85.31 179 LYS A C 1
ATOM 1344 O O . LYS A 1 179 ? 10.035 5.146 -22.236 1.00 85.31 179 LYS A O 1
ATOM 1349 N N . CYS A 1 180 ? 11.813 6.009 -23.309 1.00 87.50 180 CYS A N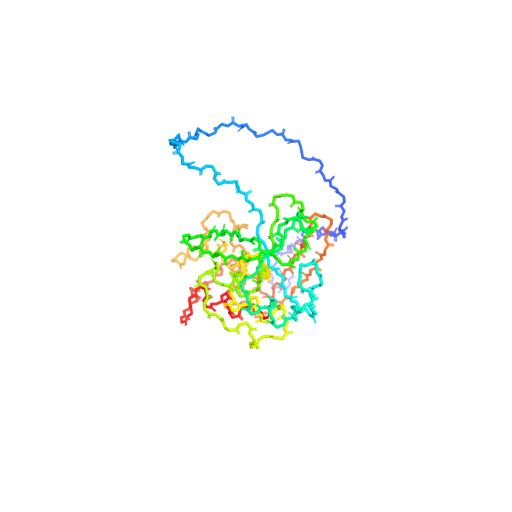 1
ATOM 1350 C CA . CYS A 1 180 ? 12.818 5.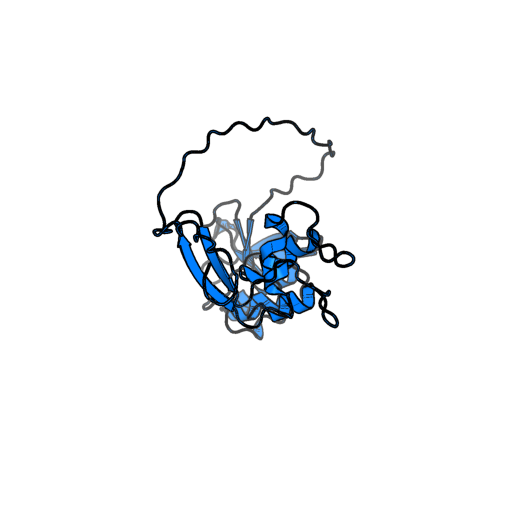134 -22.684 1.00 87.50 180 CYS A CA 1
ATOM 1351 C C . CYS A 1 180 ? 14.053 5.878 -22.170 1.00 87.50 180 CYS A C 1
ATOM 1353 O O . CYS A 1 180 ? 15.011 5.255 -21.697 1.00 87.50 180 CYS A O 1
ATOM 1355 N N . GLY A 1 181 ? 14.110 7.195 -22.367 1.00 85.00 181 GLY A N 1
ATOM 1356 C CA . GLY A 1 181 ? 15.311 7.981 -22.134 1.00 85.00 181 GLY A CA 1
ATOM 1357 C C . GLY A 1 181 ? 15.711 8.040 -20.663 1.00 85.00 181 GLY A C 1
ATOM 1358 O O . GLY A 1 181 ? 16.910 8.088 -20.371 1.00 85.00 181 GLY A O 1
ATOM 1359 N N . HIS A 1 182 ? 14.746 7.994 -19.740 1.00 86.50 182 HIS A N 1
ATOM 1360 C CA . HIS A 1 182 ? 15.050 7.967 -18.315 1.00 86.50 182 HIS A CA 1
ATOM 1361 C C . HIS A 1 182 ? 15.524 6.576 -17.910 1.00 86.50 182 HIS A C 1
ATOM 1363 O O . HIS A 1 182 ? 16.613 6.461 -17.350 1.00 86.50 182 HIS A O 1
ATOM 1369 N N . PHE A 1 183 ? 14.781 5.526 -18.275 1.00 90.31 183 PHE A N 1
ATOM 1370 C CA . PHE A 1 183 ? 15.156 4.135 -17.994 1.00 90.31 183 PHE A CA 1
ATOM 1371 C C . PHE A 1 183 ? 16.556 3.789 -18.494 1.00 90.31 183 PHE A C 1
ATOM 1373 O O . PHE A 1 183 ? 17.403 3.302 -17.746 1.00 90.31 183 PHE A O 1
ATOM 1380 N N . SER A 1 184 ? 16.816 4.064 -19.768 1.00 89.44 184 SER A N 1
ATOM 1381 C CA . SER A 1 184 ? 18.053 3.634 -20.409 1.00 89.44 184 SER A CA 1
ATOM 1382 C C . SER A 1 184 ? 19.286 4.367 -19.878 1.00 89.44 184 SER A C 1
ATOM 1384 O O . SER A 1 184 ? 20.353 3.763 -19.830 1.00 89.44 184 SER A O 1
ATOM 1386 N N . ASN A 1 185 ? 19.160 5.618 -19.417 1.00 87.44 185 ASN A N 1
ATOM 1387 C CA . ASN A 1 185 ? 20.233 6.292 -18.680 1.00 87.44 185 ASN A CA 1
ATOM 1388 C C . ASN A 1 185 ? 20.346 5.784 -17.238 1.00 87.44 185 ASN A C 1
ATOM 1390 O O . ASN A 1 185 ? 21.460 5.559 -16.771 1.00 87.44 185 ASN A O 1
ATOM 1394 N N . LEU A 1 186 ? 19.217 5.572 -16.554 1.00 87.69 186 LEU A N 1
ATOM 1395 C CA . LEU A 1 186 ? 19.173 5.105 -15.168 1.00 87.69 186 LEU A CA 1
ATOM 1396 C C . LEU A 1 186 ? 19.906 3.772 -14.990 1.00 87.69 186 LEU A C 1
ATOM 1398 O O . LEU A 1 186 ? 20.635 3.609 -14.014 1.00 87.69 186 LEU A O 1
ATOM 1402 N N . ILE A 1 187 ? 19.727 2.834 -15.925 1.00 88.38 187 ILE A N 1
ATOM 1403 C CA . ILE A 1 187 ? 20.280 1.479 -15.801 1.00 88.38 187 ILE A CA 1
ATOM 1404 C C . ILE A 1 187 ? 21.483 1.199 -16.706 1.00 88.38 187 ILE A C 1
ATOM 1406 O O . ILE A 1 187 ? 21.974 0.069 -16.760 1.00 88.38 187 ILE A O 1
ATOM 1410 N N . SER A 1 188 ? 21.974 2.208 -17.429 1.00 88.75 188 SER A N 1
ATOM 1411 C CA . SER A 1 188 ? 23.163 2.049 -18.263 1.00 88.75 188 SER A CA 1
ATOM 1412 C C . SER A 1 188 ? 24.398 1.800 -17.391 1.00 88.75 188 SER A C 1
ATOM 1414 O O . SER A 1 188 ? 24.721 2.630 -16.540 1.00 88.75 188 SER A O 1
ATOM 1416 N N . PRO A 1 189 ? 25.171 0.727 -17.636 1.00 87.50 189 PRO A N 1
ATOM 1417 C CA . PRO A 1 189 ? 26.406 0.475 -16.901 1.00 87.50 189 PRO A CA 1
ATOM 1418 C C . PRO A 1 189 ? 27.484 1.530 -17.179 1.00 87.50 189 PRO A C 1
ATOM 1420 O O . PRO A 1 189 ? 28.439 1.638 -16.410 1.00 87.50 189 PRO A O 1
ATOM 1423 N N . ASP A 1 190 ? 27.362 2.300 -18.261 1.00 85.38 190 ASP A N 1
ATOM 1424 C CA . ASP A 1 190 ? 28.309 3.359 -18.622 1.00 85.38 190 ASP A CA 1
ATOM 1425 C C . ASP A 1 190 ? 28.065 4.654 -17.835 1.00 85.38 190 ASP A C 1
ATOM 1427 O O . ASP A 1 190 ? 28.968 5.481 -17.728 1.00 85.38 190 ASP A O 1
ATOM 1431 N N . VAL A 1 191 ? 26.881 4.825 -17.244 1.00 85.25 191 VAL A N 1
ATOM 1432 C CA . VAL A 1 191 ? 26.577 5.955 -16.364 1.00 85.25 191 VAL A CA 1
ATOM 1433 C C . VAL A 1 191 ? 27.238 5.709 -15.010 1.00 85.25 191 VAL A C 1
ATOM 1435 O O . VAL A 1 191 ? 26.921 4.755 -14.303 1.00 85.25 191 VAL A O 1
ATOM 1438 N N . LYS A 1 192 ? 28.209 6.557 -14.652 1.00 84.06 192 LYS A N 1
ATOM 1439 C CA . LYS A 1 192 ? 29.026 6.385 -13.431 1.00 84.06 192 LYS A CA 1
ATOM 1440 C C . LYS A 1 192 ? 28.632 7.294 -12.281 1.00 84.06 192 LYS A C 1
ATOM 1442 O O . LYS A 1 192 ? 29.018 7.038 -11.144 1.00 84.06 192 LYS A O 1
ATOM 1447 N N . SER A 1 193 ? 27.886 8.353 -12.561 1.00 83.31 193 SER A N 1
ATOM 1448 C CA . SER A 1 193 ? 27.346 9.216 -11.523 1.00 83.31 193 SER A CA 1
ATOM 1449 C C . SER A 1 193 ? 26.046 9.865 -11.967 1.00 83.31 193 SER A C 1
ATOM 1451 O O . SER A 1 193 ? 25.827 10.150 -13.147 1.00 83.31 193 SER A O 1
ATOM 1453 N N . ILE A 1 194 ? 25.195 10.099 -10.976 1.00 83.88 194 ILE A N 1
ATOM 1454 C CA . ILE A 1 194 ? 23.883 10.710 -11.106 1.00 83.88 194 ILE A CA 1
ATOM 1455 C C . ILE A 1 194 ? 23.742 11.767 -10.012 1.00 83.88 194 ILE A C 1
ATOM 1457 O O . ILE A 1 194 ? 24.189 11.566 -8.882 1.00 83.88 194 ILE A O 1
ATOM 1461 N N . ALA A 1 195 ? 23.135 12.896 -10.351 1.00 80.31 195 ALA A N 1
ATOM 1462 C CA . ALA A 1 195 ? 22.720 13.907 -9.394 1.00 80.31 195 ALA A CA 1
ATOM 1463 C C . ALA A 1 195 ? 21.276 14.285 -9.694 1.00 80.31 195 ALA A C 1
ATOM 1465 O O . ALA A 1 195 ? 20.958 14.656 -10.823 1.00 80.31 195 ALA A O 1
ATOM 1466 N N . CYS A 1 196 ? 20.414 14.197 -8.689 1.00 83.88 196 CYS A N 1
ATOM 1467 C CA . CYS A 1 196 ? 18.998 14.485 -8.842 1.00 83.88 196 CYS A CA 1
ATOM 1468 C C . CYS A 1 196 ? 18.600 15.703 -8.020 1.00 83.88 196 CYS A C 1
ATOM 1470 O O . CYS A 1 196 ? 19.160 15.959 -6.954 1.00 83.88 196 CYS A O 1
ATOM 1472 N N . GLY A 1 197 ? 17.619 16.436 -8.523 1.00 78.69 197 GLY A N 1
ATOM 1473 C CA . GLY A 1 197 ? 16.893 17.444 -7.775 1.00 78.69 197 GLY A CA 1
ATOM 1474 C C . GLY A 1 197 ? 15.403 17.141 -7.797 1.00 78.69 197 GLY A C 1
ATOM 1475 O O . GLY A 1 197 ? 14.913 16.369 -8.625 1.00 78.69 197 GLY A O 1
ATOM 1476 N N . TRP A 1 198 ? 14.693 17.747 -6.856 1.00 84.56 198 TRP A N 1
ATOM 1477 C CA . TRP A 1 198 ? 13.246 17.670 -6.771 1.00 84.56 198 TRP A CA 1
ATOM 1478 C C . TRP A 1 198 ? 12.668 19.034 -6.407 1.00 84.56 198 TRP A C 1
ATOM 1480 O O . TRP A 1 198 ? 13.295 19.815 -5.688 1.00 84.56 198 TRP A O 1
ATOM 1490 N N . SER A 1 199 ? 11.469 19.311 -6.910 1.00 70.62 199 SER A N 1
ATOM 1491 C CA . SER A 1 199 ? 10.678 20.476 -6.541 1.00 70.62 199 SER A CA 1
ATOM 1492 C C . SER A 1 199 ? 9.207 20.098 -6.399 1.00 70.62 199 SER A C 1
ATOM 1494 O O . SER A 1 199 ? 8.673 19.322 -7.195 1.00 70.62 199 SER A O 1
ATOM 1496 N N . GLN A 1 200 ? 8.552 20.669 -5.389 1.00 81.00 200 GLN A N 1
ATOM 1497 C CA . GLN A 1 200 ? 7.104 20.614 -5.233 1.00 81.00 200 GLN A CA 1
ATOM 1498 C C . GLN A 1 200 ? 6.478 21.825 -5.929 1.00 81.00 200 GLN A C 1
ATOM 1500 O O . GLN A 1 200 ? 6.720 22.967 -5.536 1.00 81.00 200 GLN A O 1
ATOM 1505 N N . CYS A 1 201 ? 5.653 21.581 -6.943 1.00 75.19 201 CYS A N 1
ATOM 1506 C CA . CYS A 1 201 ? 4.941 22.610 -7.696 1.00 75.19 201 CYS A CA 1
ATOM 1507 C C . CYS A 1 201 ? 3.421 22.466 -7.501 1.00 75.19 201 CYS A C 1
ATOM 1509 O O . CYS A 1 201 ? 2.924 21.415 -7.097 1.00 75.19 201 CYS A O 1
ATOM 1511 N N . ALA A 1 202 ? 2.654 23.514 -7.822 1.00 71.62 202 ALA A N 1
ATOM 1512 C CA . ALA A 1 202 ? 1.191 23.512 -7.675 1.00 71.62 202 ALA A CA 1
ATOM 1513 C C . ALA A 1 202 ? 0.487 22.419 -8.508 1.00 71.62 202 ALA A C 1
ATOM 1515 O O . ALA A 1 202 ? -0.599 21.966 -8.161 1.00 71.62 202 ALA A O 1
ATOM 1516 N N . ASN A 1 203 ? 1.115 21.999 -9.604 1.00 75.38 203 ASN A N 1
ATOM 1517 C CA . ASN A 1 203 ? 0.652 20.974 -10.536 1.00 75.38 203 ASN A CA 1
ATOM 1518 C C . ASN A 1 203 ? 1.337 19.609 -10.342 1.00 75.38 203 ASN A C 1
ATOM 1520 O O . ASN A 1 203 ? 1.114 18.707 -11.146 1.00 75.38 203 ASN A O 1
ATOM 1524 N N . GLY A 1 204 ? 2.147 19.440 -9.293 1.00 67.94 204 GLY A N 1
ATOM 1525 C CA . GLY A 1 204 ? 2.740 18.154 -8.942 1.00 67.94 204 GLY A CA 1
ATOM 1526 C C . GLY A 1 204 ? 4.200 18.228 -8.512 1.00 67.94 204 GLY A C 1
ATOM 1527 O O . GLY A 1 204 ? 4.816 19.288 -8.434 1.00 67.94 204 GLY A O 1
ATOM 1528 N N . ASN A 1 205 ? 4.747 17.053 -8.223 1.00 76.62 205 ASN A N 1
ATOM 1529 C CA . ASN A 1 205 ? 6.145 16.859 -7.866 1.00 76.62 205 ASN A CA 1
ATOM 1530 C C . ASN A 1 205 ? 6.985 16.670 -9.130 1.00 76.62 205 ASN A C 1
ATOM 1532 O O . ASN A 1 205 ? 6.682 15.802 -9.946 1.00 76.62 205 ASN A O 1
ATOM 1536 N N . TYR A 1 206 ? 8.068 17.430 -9.257 1.00 78.12 206 TYR A N 1
ATOM 1537 C CA . TYR A 1 206 ? 9.000 17.330 -10.375 1.00 78.12 206 TYR A CA 1
ATOM 1538 C C . TYR A 1 206 ? 10.332 16.794 -9.883 1.00 78.12 206 TYR A C 1
ATOM 1540 O O . TYR A 1 206 ? 10.947 17.383 -9.000 1.00 78.12 206 TYR A O 1
ATOM 1548 N N . VAL A 1 207 ? 10.787 15.692 -10.471 1.00 82.62 207 VAL A N 1
ATOM 1549 C CA . VAL A 1 207 ? 12.121 15.129 -10.244 1.00 82.62 207 VAL A CA 1
ATOM 1550 C C . VAL A 1 207 ? 12.897 15.221 -11.546 1.00 82.62 207 VAL A C 1
ATOM 1552 O O . VAL A 1 207 ? 12.383 14.857 -12.602 1.00 82.62 207 VAL A O 1
ATOM 1555 N N . TRP A 1 208 ? 14.142 15.674 -11.474 1.00 82.56 208 TRP A N 1
ATOM 1556 C CA . TRP A 1 208 ? 15.070 15.627 -12.599 1.00 82.56 208 TRP A CA 1
ATOM 1557 C C . TRP A 1 208 ? 16.386 15.027 -12.134 1.00 82.56 208 TRP A C 1
ATOM 1559 O O . TRP A 1 208 ? 16.847 15.303 -11.028 1.00 82.56 208 TRP A O 1
ATOM 1569 N N . CYS A 1 209 ? 17.008 14.227 -12.991 1.00 82.31 209 CYS A N 1
ATOM 1570 C CA . CYS A 1 209 ? 18.330 13.679 -12.741 1.00 82.31 209 CYS A CA 1
ATOM 1571 C C . CYS A 1 209 ? 19.256 14.023 -13.900 1.00 82.31 209 CYS A C 1
ATOM 1573 O O . CYS A 1 209 ? 18.916 13.843 -15.068 1.00 82.31 209 CYS A O 1
ATOM 1575 N N . ASN A 1 210 ? 20.441 14.505 -13.553 1.00 83.00 210 ASN A N 1
ATOM 1576 C CA . ASN A 1 210 ? 21.544 14.714 -14.468 1.00 83.00 210 ASN A CA 1
ATOM 1577 C C . ASN A 1 210 ? 22.526 13.558 -14.323 1.00 83.00 210 ASN A C 1
ATOM 1579 O O . ASN A 1 210 ? 22.904 13.180 -13.213 1.00 83.00 210 ASN A O 1
ATOM 1583 N N . TYR A 1 211 ? 22.963 13.033 -15.457 1.00 80.62 211 TYR A N 1
ATOM 1584 C CA . TYR A 1 211 ? 23.905 11.929 -15.532 1.00 80.62 211 TYR A CA 1
ATOM 1585 C C . TYR A 1 211 ? 25.242 12.455 -16.041 1.00 80.62 211 TYR A C 1
ATOM 1587 O O . TYR A 1 211 ? 25.283 13.195 -17.028 1.00 80.62 211 TYR A O 1
ATOM 1595 N N . ASN A 1 212 ? 26.342 12.075 -15.394 1.00 71.31 212 ASN A N 1
ATOM 1596 C CA . ASN A 1 212 ? 27.649 12.231 -16.020 1.00 71.31 212 ASN A CA 1
ATOM 1597 C C . ASN A 1 212 ? 27.799 11.118 -17.064 1.00 71.31 212 ASN A C 1
ATOM 1599 O O . ASN A 1 212 ? 27.419 9.981 -16.793 1.00 71.31 212 ASN A O 1
ATOM 1603 N N . THR A 1 213 ? 28.304 11.469 -18.249 1.00 68.81 213 THR A N 1
ATOM 1604 C CA . THR A 1 213 ? 28.370 10.604 -19.443 1.00 68.81 213 THR A CA 1
ATOM 1605 C C . THR A 1 213 ? 27.014 10.019 -19.888 1.00 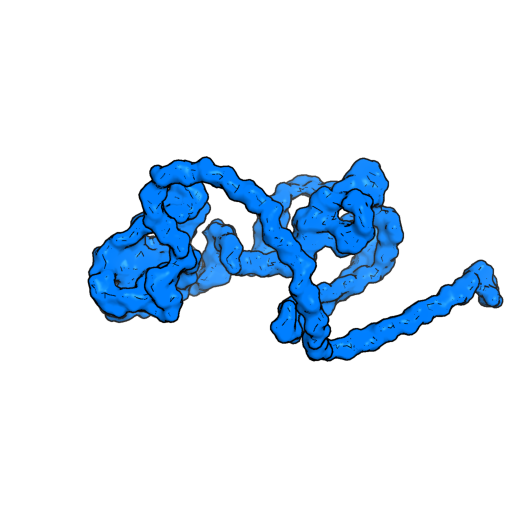68.81 213 THR A C 1
ATOM 1607 O O . THR A 1 213 ? 26.862 8.796 -19.909 1.00 68.81 213 THR A O 1
ATOM 1610 N N . PRO A 1 214 ? 26.022 10.849 -20.284 1.00 62.56 214 PRO A N 1
ATOM 1611 C CA . PRO A 1 214 ? 24.782 10.339 -20.866 1.00 62.56 214 PRO A CA 1
ATOM 1612 C C . PRO A 1 214 ? 25.096 9.603 -22.172 1.00 62.56 214 PRO A C 1
ATOM 1614 O O . PRO A 1 214 ? 25.827 10.106 -23.034 1.00 62.56 214 PRO A O 1
ATOM 1617 N N . VAL A 1 215 ? 24.569 8.392 -22.324 1.00 65.31 215 VAL A N 1
ATOM 1618 C CA . VAL A 1 215 ? 24.956 7.520 -23.436 1.00 65.31 215 VAL A CA 1
ATOM 1619 C C . VAL A 1 215 ? 23.954 7.676 -24.566 1.00 65.31 215 VAL A C 1
ATOM 1621 O O . VAL A 1 215 ? 22.771 7.413 -24.396 1.00 65.31 215 VAL A O 1
ATOM 1624 N N . LYS A 1 216 ? 24.427 8.071 -25.754 1.00 66.81 216 LYS A N 1
ATOM 1625 C CA . LYS A 1 216 ? 23.574 8.208 -26.949 1.00 66.81 216 LYS A CA 1
ATOM 1626 C C . LYS A 1 216 ? 22.976 6.870 -27.412 1.00 66.81 216 LYS A C 1
ATOM 1628 O O . LYS A 1 216 ? 21.900 6.861 -27.991 1.00 66.81 216 LYS A O 1
ATOM 1633 N N . ASN A 1 217 ? 23.684 5.765 -27.170 1.00 76.69 217 ASN A N 1
ATOM 1634 C CA . ASN A 1 217 ? 23.288 4.401 -27.536 1.00 76.69 217 ASN A CA 1
ATOM 1635 C C . ASN A 1 217 ? 23.577 3.440 -26.363 1.00 76.69 217 ASN A C 1
ATOM 1637 O O . ASN A 1 217 ? 24.541 2.670 -26.438 1.00 76.69 217 ASN A O 1
ATOM 1641 N N . PRO A 1 218 ? 22.825 3.532 -25.255 1.00 83.38 218 PRO A N 1
ATOM 1642 C CA . PRO A 1 218 ? 23.127 2.785 -24.039 1.00 83.38 218 PRO A CA 1
ATOM 1643 C C . PRO A 1 218 ? 23.007 1.275 -24.279 1.00 83.38 218 PRO A C 1
ATOM 1645 O O . PRO A 1 218 ? 22.090 0.807 -24.957 1.00 83.38 218 PRO A O 1
ATOM 1648 N N . LYS A 1 219 ? 23.961 0.507 -23.738 1.00 89.31 219 LYS A N 1
ATOM 1649 C CA . LYS A 1 219 ? 23.937 -0.961 -23.758 1.00 89.31 219 LYS A CA 1
ATOM 1650 C C . LYS A 1 219 ? 23.420 -1.471 -22.428 1.00 89.31 219 LYS A C 1
ATOM 1652 O O . LYS A 1 219 ? 24.137 -1.537 -21.436 1.00 89.31 219 LYS A O 1
ATOM 1657 N N . VAL A 1 220 ? 22.146 -1.810 -22.434 1.00 89.62 220 VAL A N 1
ATOM 1658 C CA . VAL A 1 220 ? 21.341 -2.071 -21.256 1.00 89.62 220 VAL A CA 1
ATOM 1659 C C . VAL A 1 220 ? 20.951 -3.542 -21.250 1.00 89.62 220 VAL A C 1
ATOM 1661 O O . VAL A 1 220 ? 20.376 -4.049 -22.211 1.00 89.62 220 VAL A O 1
ATOM 1664 N N . SER A 1 221 ? 21.281 -4.237 -20.163 1.00 90.12 221 SER A N 1
ATOM 1665 C CA . SER A 1 221 ? 20.898 -5.635 -19.946 1.00 90.12 221 SER A CA 1
ATOM 1666 C C . SER A 1 221 ? 19.788 -5.724 -18.901 1.00 90.12 221 SER A C 1
ATOM 1668 O O . SER A 1 221 ? 19.787 -4.906 -17.981 1.00 90.12 221 SER A O 1
ATOM 1670 N N . PRO A 1 222 ? 18.885 -6.721 -18.985 1.00 88.81 222 PRO A N 1
ATOM 1671 C CA . PRO A 1 222 ? 17.901 -6.941 -17.935 1.00 88.81 222 PRO A CA 1
ATOM 1672 C C . PRO A 1 222 ? 18.598 -7.194 -16.601 1.00 88.81 222 PRO A C 1
ATOM 1674 O O . PRO A 1 222 ? 19.618 -7.894 -16.556 1.00 88.81 222 PRO A O 1
ATOM 1677 N N . ILE A 1 223 ? 18.022 -6.679 -15.518 1.00 87.81 223 ILE A N 1
ATOM 1678 C CA . ILE A 1 223 ? 18.487 -6.996 -14.170 1.00 87.81 223 ILE A CA 1
ATOM 1679 C C . ILE A 1 223 ? 18.269 -8.498 -13.934 1.00 87.81 223 ILE A C 1
ATOM 1681 O O . ILE A 1 223 ? 17.178 -9.029 -14.137 1.00 87.81 223 ILE A O 1
ATOM 1685 N N . ARG A 1 224 ? 19.333 -9.208 -13.543 1.00 88.69 224 ARG A N 1
ATOM 1686 C CA . ARG A 1 224 ? 19.309 -10.657 -13.286 1.00 88.69 224 ARG A CA 1
ATOM 1687 C C . ARG A 1 224 ? 19.415 -10.938 -11.793 1.00 88.69 224 ARG A C 1
ATOM 1689 O O . ARG A 1 224 ? 20.075 -10.204 -11.070 1.00 88.69 224 ARG A O 1
ATOM 1696 N N . GLY A 1 225 ? 18.816 -12.044 -11.352 1.00 88.00 225 GLY A N 1
ATOM 1697 C CA . GLY A 1 225 ? 18.914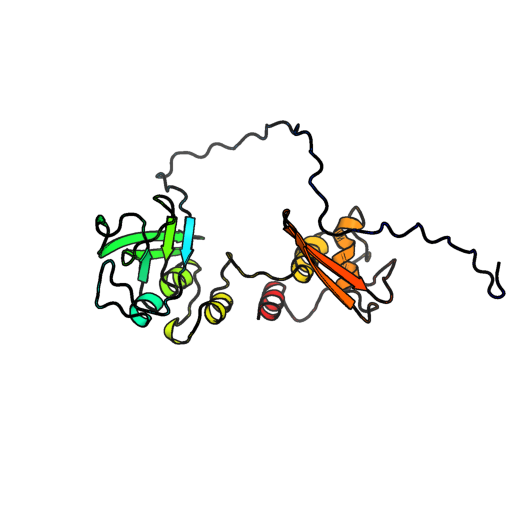 -12.514 -9.964 1.00 88.00 225 GLY A CA 1
ATOM 1698 C C . GLY A 1 225 ? 17.921 -11.874 -8.989 1.00 88.00 225 GLY A C 1
ATOM 1699 O O . GLY A 1 225 ? 17.917 -12.243 -7.821 1.00 88.00 225 GLY A O 1
ATOM 1700 N N . ILE A 1 226 ? 17.060 -10.969 -9.460 1.00 84.88 226 ILE A N 1
ATOM 1701 C CA . ILE A 1 226 ? 15.969 -10.373 -8.688 1.00 84.88 226 ILE A CA 1
ATOM 1702 C C . ILE A 1 226 ? 14.772 -10.129 -9.614 1.00 84.88 226 ILE A C 1
ATOM 1704 O O . ILE A 1 226 ? 14.939 -9.732 -10.767 1.00 84.88 226 ILE A O 1
ATOM 1708 N N . THR A 1 227 ? 13.562 -10.422 -9.143 1.00 83.38 227 THR A N 1
ATOM 1709 C CA . THR A 1 227 ? 12.322 -10.128 -9.882 1.00 83.38 227 THR A CA 1
ATOM 1710 C C . THR A 1 227 ? 11.908 -8.669 -9.687 1.00 83.38 227 THR A C 1
ATOM 1712 O O . THR A 1 227 ? 12.273 -8.063 -8.682 1.00 83.38 227 THR A O 1
ATOM 1715 N N . LYS A 1 228 ? 11.098 -8.103 -10.596 1.00 79.75 228 LYS A N 1
ATOM 1716 C CA . LYS A 1 228 ? 10.544 -6.746 -10.422 1.00 79.75 228 LYS A CA 1
ATOM 1717 C C . LYS A 1 228 ? 9.875 -6.541 -9.052 1.00 79.75 228 LYS A C 1
ATOM 1719 O O . LYS A 1 228 ? 10.234 -5.571 -8.397 1.00 79.75 228 LYS A O 1
ATOM 1724 N N . PRO A 1 229 ? 8.999 -7.442 -8.555 1.00 77.06 229 PRO A N 1
ATOM 1725 C CA . PRO A 1 229 ? 8.421 -7.288 -7.218 1.00 77.06 229 PRO A CA 1
ATOM 1726 C C . PRO A 1 229 ? 9.456 -7.313 -6.087 1.00 77.06 229 PRO A C 1
ATOM 1728 O O . PRO A 1 229 ? 9.335 -6.561 -5.129 1.00 77.06 229 PRO A O 1
ATOM 1731 N N . GLN A 1 230 ? 10.495 -8.147 -6.192 1.00 73.94 230 GLN A N 1
ATOM 1732 C CA . GLN A 1 230 ? 11.571 -8.176 -5.195 1.00 73.94 230 GLN A CA 1
ATOM 1733 C C . GLN A 1 230 ? 12.430 -6.905 -5.241 1.00 73.94 230 GLN A C 1
ATOM 1735 O O . GLN A 1 230 ? 12.836 -6.406 -4.196 1.00 73.94 230 GLN A O 1
ATOM 1740 N N . LEU A 1 231 ? 12.697 -6.373 -6.438 1.00 81.12 231 LEU A N 1
ATOM 1741 C CA . LEU A 1 231 ? 13.420 -5.117 -6.615 1.00 81.12 231 LEU A CA 1
ATOM 1742 C C . LEU A 1 231 ? 12.605 -3.951 -6.060 1.00 81.12 231 LEU A C 1
ATOM 1744 O O . LEU A 1 231 ? 13.138 -3.176 -5.275 1.00 81.12 231 LEU A O 1
ATOM 1748 N N . LEU A 1 232 ? 11.315 -3.883 -6.391 1.00 75.94 232 LEU A N 1
ATOM 1749 C CA . LEU A 1 232 ? 10.371 -2.926 -5.823 1.00 75.94 232 LEU A CA 1
ATOM 1750 C C . LEU A 1 232 ? 10.435 -2.948 -4.296 1.00 75.94 232 LEU A C 1
ATOM 1752 O O . LEU A 1 232 ? 10.733 -1.928 -3.688 1.00 75.94 232 LEU A O 1
ATOM 1756 N N . ALA A 1 233 ? 10.274 -4.129 -3.694 1.00 69.50 233 ALA A N 1
ATOM 1757 C CA . ALA A 1 233 ? 10.331 -4.313 -2.247 1.00 69.50 233 ALA A CA 1
ATOM 1758 C C . ALA A 1 233 ? 11.669 -3.884 -1.614 1.00 69.50 233 ALA A C 1
ATOM 1760 O O . ALA A 1 233 ? 11.693 -3.544 -0.439 1.00 69.50 233 ALA A O 1
ATOM 1761 N N . SER A 1 234 ? 12.777 -3.879 -2.367 1.00 74.50 234 SER A N 1
ATOM 1762 C CA . SER A 1 234 ? 14.080 -3.400 -1.876 1.00 74.50 234 SER A CA 1
ATOM 1763 C C . SER A 1 234 ? 14.257 -1.877 -1.923 1.00 74.50 234 SER A C 1
ATOM 1765 O O . SER A 1 234 ? 15.177 -1.354 -1.299 1.00 74.50 234 SER A O 1
ATOM 1767 N N . LEU A 1 235 ? 13.414 -1.173 -2.686 1.00 69.00 235 LEU A N 1
ATOM 1768 C CA . LEU A 1 235 ? 13.498 0.276 -2.906 1.00 69.00 235 LEU A CA 1
ATOM 1769 C C . LEU A 1 235 ? 12.573 1.075 -1.988 1.00 69.00 235 LEU A C 1
ATOM 1771 O O . LEU A 1 235 ? 12.731 2.290 -1.873 1.00 69.00 235 LEU A O 1
ATOM 1775 N N . VAL A 1 236 ? 11.609 0.407 -1.363 1.00 58.59 236 VAL A N 1
ATOM 1776 C CA . VAL A 1 236 ? 10.734 1.016 -0.368 1.00 58.59 236 VAL A CA 1
ATOM 1777 C C . VAL A 1 236 ? 11.373 0.822 1.006 1.00 58.59 236 VAL A C 1
ATOM 1779 O O . VAL A 1 236 ? 11.620 -0.311 1.418 1.00 58.59 236 VAL A O 1
ATOM 1782 N N . VAL A 1 237 ? 11.695 1.933 1.672 1.00 46.91 237 VAL A N 1
ATOM 1783 C CA . VAL A 1 237 ? 12.309 1.986 3.013 1.00 46.91 237 VAL A CA 1
ATOM 1784 C C . VAL A 1 237 ? 11.268 2.373 4.046 1.00 46.91 237 VAL A C 1
ATOM 1786 O O . VAL A 1 237 ? 10.417 3.225 3.707 1.00 46.91 237 VAL A O 1
#

Organism: Aphanomyces astaci (NCBI:txid112090)